Protein AF-A0A820FAK0-F1 (afdb_monomer_lite)

Sequence (188 aa):
MKTTGKSNIPLISNSFVTCYSDYLVIHLYYFPFGNKKVKYSDIRLCEFHSTDELDIFSYKLWGMSLTPVWWHCDMKRFMRKNYILLDKNHWPLIGLTMDDNILINVYNLIKEKMSSNQSNIYNEKKMPLQVGDQAPDFTLYNTDRKEVSLKDLTSKSNAVLLFFPLAFTSVCTQELCSARDDIKKYEK

Secondary structure (DSSP, 8-state):
----------SEE-SSEEE-SSEEEEEEEETTTEEEEEEGGG--EEEEEEGGGS-GGG--SSB--SSSEEEPP-TTGGG--EEEEEE-SSSSEEEE---HHHHHHHHHHHHHHHHHTHHHHTTT--PPPPTTPPPPP-EEE-TTS-EEEHHHHHTTS-------S-TT-HHHHHHHHHHHHTGGGG--

pLDDT: mean 84.08, std 14.28, range [34.44, 96.81]

Radius of gyration: 23.12 Å; chains: 1; bounding box: 50×32×72 Å

Foldseek 3Di:
DDPDDPPFDFPDDDPAWTHTLFWIKGAQQVPPGDIDIGGLQLWPDKDKDFCVPPDPQQDDQAQGTVAQEGEGHDPCSVVFGMWMWTDSVDTRIYIDTDPPVSRVVVSVSSVVSNVVVVVVVVVVPPDPDDPPDDDDKDWDADPVRDIDIPCVVVVVFDDDDDDDDDPPDPVVVVVVVVCVVCVVVRVD

Structure (mmCIF, N/CA/C/O backbone):
data_AF-A0A820FAK0-F1
#
_entry.id   AF-A0A820FAK0-F1
#
loop_
_atom_site.group_PDB
_atom_site.id
_atom_site.type_symbol
_atom_site.label_atom_id
_atom_site.label_alt_id
_atom_site.label_comp_id
_atom_site.label_asym_id
_atom_site.label_entity_id
_atom_site.label_seq_id
_atom_site.pdbx_PDB_ins_code
_atom_site.Cartn_x
_atom_site.Cartn_y
_atom_site.Cartn_z
_atom_site.occupancy
_atom_site.B_iso_or_equiv
_atom_site.auth_seq_id
_atom_site.auth_comp_id
_atom_site.auth_asym_id
_atom_site.auth_atom_id
_atom_site.pdbx_PDB_model_num
ATOM 1 N N . MET A 1 1 ? -19.823 -12.219 -35.467 1.00 34.44 1 MET A N 1
ATOM 2 C CA . MET A 1 1 ? -19.322 -10.834 -35.620 1.00 34.44 1 MET A CA 1
ATOM 3 C C . MET A 1 1 ? -18.658 -10.412 -34.320 1.00 34.44 1 MET A C 1
ATOM 5 O O . MET A 1 1 ? -19.348 -10.259 -33.324 1.00 34.44 1 MET A O 1
ATOM 9 N N . LYS A 1 2 ? -17.322 -10.330 -34.296 1.00 34.44 2 LYS A N 1
ATOM 10 C CA . LYS A 1 2 ? -16.566 -9.827 -33.140 1.00 34.44 2 LYS A CA 1
ATOM 11 C C . LYS A 1 2 ? -16.710 -8.307 -33.119 1.00 34.44 2 LYS A C 1
ATOM 13 O O . LYS A 1 2 ? -16.350 -7.653 -34.092 1.00 34.44 2 LYS A O 1
ATOM 18 N N . THR A 1 3 ? -17.268 -7.767 -32.043 1.00 37.72 3 THR A N 1
ATOM 19 C CA . THR A 1 3 ? -17.346 -6.327 -31.797 1.00 37.72 3 THR A CA 1
ATOM 20 C C . THR A 1 3 ? -15.933 -5.754 -31.734 1.00 37.72 3 THR A C 1
ATOM 22 O O . THR A 1 3 ? -15.132 -6.133 -30.880 1.00 37.72 3 THR A O 1
ATOM 25 N N . THR A 1 4 ? -15.630 -4.866 -32.672 1.00 40.19 4 THR A N 1
ATOM 26 C CA . THR A 1 4 ? -14.425 -4.043 -32.756 1.00 40.19 4 THR A CA 1
ATOM 27 C C . THR A 1 4 ? -14.277 -3.200 -31.488 1.00 40.19 4 THR A C 1
ATOM 29 O O . THR A 1 4 ? -14.974 -2.203 -31.307 1.00 40.19 4 THR A O 1
ATOM 32 N N . GLY A 1 5 ? -13.397 -3.630 -30.581 1.00 42.03 5 GLY A N 1
ATOM 33 C CA . GLY A 1 5 ? -13.016 -2.859 -29.402 1.00 42.03 5 GLY A CA 1
ATOM 34 C C . GLY A 1 5 ? -12.213 -1.629 -29.816 1.00 42.03 5 GLY A C 1
ATOM 35 O O . GLY A 1 5 ? -11.281 -1.744 -30.609 1.00 42.03 5 GLY A O 1
ATOM 36 N N . LYS A 1 6 ? -12.587 -0.457 -29.291 1.00 47.97 6 LYS A N 1
ATOM 37 C CA . LYS A 1 6 ? -11.826 0.794 -29.420 1.00 47.97 6 LYS A CA 1
ATOM 38 C C . LYS A 1 6 ? -10.340 0.519 -29.167 1.00 47.97 6 LYS A C 1
ATOM 40 O O . LYS A 1 6 ? -9.981 -0.034 -28.128 1.00 47.97 6 LYS A O 1
ATOM 45 N N . SER A 1 7 ? -9.484 0.895 -30.111 1.00 50.72 7 SER A N 1
ATOM 46 C CA . SER A 1 7 ? -8.034 0.852 -29.939 1.00 50.72 7 SER A CA 1
ATOM 47 C C . SER A 1 7 ? -7.640 1.849 -28.848 1.00 50.72 7 SER A C 1
ATOM 49 O O . SER A 1 7 ? -7.580 3.052 -29.094 1.00 50.72 7 SER A O 1
ATOM 51 N N . ASN A 1 8 ? -7.413 1.364 -27.628 1.00 73.69 8 ASN A N 1
ATOM 52 C CA . ASN A 1 8 ? -6.874 2.181 -26.546 1.00 73.69 8 ASN A CA 1
ATOM 53 C C . ASN A 1 8 ? -5.400 2.465 -26.846 1.00 73.69 8 ASN A C 1
ATOM 55 O O . ASN A 1 8 ? -4.551 1.592 -26.686 1.00 73.69 8 ASN A O 1
ATOM 59 N N . ILE A 1 9 ? -5.110 3.674 -27.318 1.00 86.62 9 ILE A N 1
ATOM 60 C CA . ILE A 1 9 ? -3.747 4.129 -27.602 1.00 86.62 9 ILE A CA 1
ATOM 61 C C . ILE A 1 9 ? -3.033 4.360 -26.256 1.00 86.62 9 ILE A C 1
ATOM 63 O O . ILE A 1 9 ? -3.611 5.006 -25.375 1.00 86.62 9 ILE A O 1
ATOM 67 N N . PRO A 1 10 ? -1.818 3.821 -26.048 1.00 90.81 10 PRO A N 1
ATOM 68 C CA . PRO A 1 10 ? -1.078 4.038 -24.810 1.00 90.81 10 PRO A CA 1
ATOM 69 C C . PRO A 1 10 ? -0.599 5.493 -24.702 1.00 90.81 10 PRO A C 1
ATOM 71 O O . PRO A 1 10 ? -0.066 6.047 -25.659 1.00 90.81 10 PRO A O 1
ATOM 74 N N . LEU A 1 11 ? -0.762 6.092 -23.520 1.00 91.12 11 LEU A N 1
ATOM 75 C CA . LEU A 1 11 ? -0.276 7.439 -23.190 1.00 91.12 11 LEU A CA 1
ATOM 76 C C . LEU A 1 11 ? 1.220 7.426 -22.859 1.00 91.12 11 LEU A C 1
ATOM 78 O O . LEU A 1 11 ? 1.972 8.296 -23.280 1.00 91.12 11 LEU A O 1
ATOM 82 N N . ILE A 1 12 ? 1.645 6.418 -22.097 1.00 91.25 12 ILE A N 1
ATOM 83 C CA . ILE A 1 12 ? 3.047 6.137 -21.774 1.00 91.25 12 ILE A CA 1
ATOM 84 C C . ILE A 1 12 ? 3.236 4.634 -21.939 1.00 91.25 12 ILE A C 1
ATOM 86 O O . ILE A 1 12 ? 2.398 3.857 -21.483 1.00 91.25 12 ILE A O 1
ATOM 90 N N . SER A 1 13 ? 4.328 4.202 -22.565 1.00 93.25 13 SER A N 1
ATOM 91 C CA . SER A 1 13 ? 4.663 2.782 -22.656 1.00 93.25 13 SER A CA 1
ATOM 92 C C . SER A 1 13 ? 6.163 2.567 -22.539 1.00 93.25 13 SER A C 1
ATOM 94 O O . SER A 1 13 ? 6.939 3.187 -23.261 1.00 93.25 13 SER A O 1
ATOM 96 N N . ASN A 1 14 ? 6.561 1.674 -21.639 1.00 91.94 14 ASN A N 1
ATOM 97 C CA . ASN A 1 14 ? 7.936 1.225 -21.458 1.00 91.94 14 ASN A CA 1
ATOM 98 C C . ASN A 1 14 ? 7.963 -0.271 -21.084 1.00 91.94 14 ASN A C 1
ATOM 100 O O . ASN A 1 14 ? 6.918 -0.919 -21.005 1.00 91.94 14 ASN A O 1
ATOM 104 N N . SER A 1 15 ? 9.156 -0.818 -20.839 1.00 91.12 15 SER A N 1
ATOM 105 C CA . SER A 1 15 ? 9.360 -2.243 -20.533 1.00 91.12 15 SER A CA 1
ATOM 106 C C . SER A 1 15 ? 8.693 -2.731 -19.238 1.00 91.12 15 SER A C 1
ATOM 108 O O . SER A 1 15 ? 8.489 -3.930 -19.082 1.00 91.12 15 SER A O 1
ATOM 110 N N . PHE A 1 16 ? 8.354 -1.831 -18.314 1.00 93.19 16 PHE A N 1
ATOM 111 C CA . PHE A 1 16 ? 7.766 -2.142 -17.008 1.00 93.19 16 PHE A CA 1
ATOM 112 C C . PHE A 1 16 ? 6.286 -1.777 -16.914 1.00 93.19 16 PHE A C 1
ATOM 114 O O . PHE A 1 16 ? 5.525 -2.488 -16.261 1.00 93.19 16 PHE A O 1
ATOM 121 N N . VAL A 1 17 ? 5.858 -0.675 -17.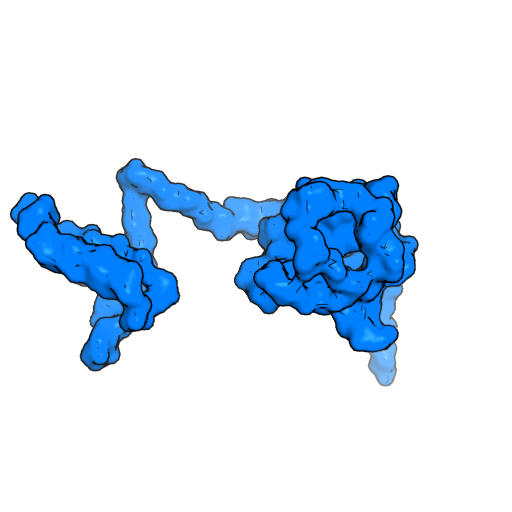537 1.00 95.19 17 VAL A N 1
ATOM 122 C CA . VAL A 1 17 ? 4.484 -0.169 -17.428 1.00 95.19 17 VAL A CA 1
ATOM 123 C C . VAL A 1 17 ? 3.990 0.394 -18.759 1.00 95.19 17 VAL A C 1
ATOM 125 O O . VAL A 1 17 ? 4.702 1.123 -19.451 1.00 95.19 17 VAL A O 1
ATOM 128 N N . THR A 1 18 ? 2.723 0.120 -19.070 1.00 96.12 18 THR A N 1
ATOM 129 C CA . THR A 1 18 ? 1.957 0.833 -20.098 1.00 96.12 18 THR A CA 1
ATOM 130 C C . THR A 1 18 ? 0.739 1.503 -19.471 1.00 96.12 18 THR A C 1
ATOM 132 O O . THR A 1 18 ? -0.133 0.832 -18.920 1.00 96.12 18 THR A O 1
ATOM 135 N N . CYS A 1 19 ? 0.657 2.824 -19.576 1.00 95.44 19 CYS A N 1
ATOM 136 C CA . CYS A 1 19 ? -0.455 3.640 -19.102 1.00 95.44 19 CYS A CA 1
ATOM 137 C C . CYS A 1 19 ? -1.429 3.938 -20.247 1.00 95.44 19 CYS A C 1
ATOM 139 O O . CYS A 1 19 ? -1.018 4.398 -21.311 1.00 95.44 19 CYS A O 1
ATOM 141 N N . TYR A 1 20 ? -2.718 3.719 -20.012 1.00 95.06 20 TYR A N 1
ATOM 142 C CA . TYR A 1 20 ? -3.822 4.073 -20.909 1.00 95.06 20 TYR A CA 1
ATOM 143 C C . TYR A 1 20 ? -4.655 5.200 -20.283 1.00 95.06 20 TYR A C 1
ATOM 145 O O . TYR A 1 20 ? -4.272 5.755 -19.259 1.00 95.06 20 TYR A O 1
ATOM 153 N N . SER A 1 21 ? -5.796 5.557 -20.876 1.00 90.31 21 SER A N 1
ATOM 154 C CA . SER A 1 21 ? -6.672 6.602 -20.327 1.00 90.31 21 SER A CA 1
ATOM 155 C C . SER A 1 21 ? -7.255 6.244 -18.953 1.00 90.31 21 SER A C 1
ATOM 157 O O . SER A 1 21 ? -7.268 7.094 -18.068 1.00 90.31 21 SER A O 1
ATOM 159 N N . ASP A 1 22 ? -7.677 4.987 -18.764 1.00 90.19 22 ASP A N 1
ATOM 160 C CA . ASP A 1 22 ? -8.500 4.578 -17.608 1.00 90.19 22 ASP A CA 1
ATOM 161 C C . ASP A 1 22 ? -7.779 3.595 -16.668 1.00 90.19 22 ASP A C 1
ATOM 163 O O . ASP A 1 22 ? -8.233 3.305 -15.556 1.00 90.19 22 ASP A O 1
ATOM 167 N N . TYR A 1 23 ? -6.666 3.023 -17.122 1.00 93.94 23 TYR A N 1
ATOM 168 C CA . TYR A 1 23 ? -5.908 2.018 -16.388 1.00 93.94 23 TYR A CA 1
ATOM 169 C C . TYR A 1 23 ? -4.444 1.999 -16.813 1.00 93.94 23 TYR A C 1
ATOM 171 O O . TYR A 1 23 ? -4.089 2.438 -17.904 1.00 93.94 23 TYR A O 1
ATOM 179 N N . LEU A 1 24 ? -3.612 1.376 -15.988 1.00 96.06 24 LEU A N 1
ATOM 180 C CA . LEU A 1 24 ? -2.247 1.005 -16.330 1.00 96.06 24 LEU A CA 1
ATOM 181 C C . LEU A 1 24 ? -2.080 -0.520 -16.324 1.00 96.06 24 LEU A C 1
ATOM 183 O O . LEU A 1 24 ? -2.830 -1.255 -15.674 1.00 96.06 24 LEU A O 1
ATOM 187 N N . VAL A 1 25 ? -1.105 -1.003 -17.080 1.00 96.50 25 VAL A N 1
ATOM 188 C CA . VAL A 1 25 ? -0.676 -2.401 -17.117 1.00 96.50 25 VAL A CA 1
ATOM 189 C C . VAL A 1 25 ? 0.765 -2.447 -16.649 1.00 96.50 25 VAL A C 1
ATOM 191 O O . VAL A 1 25 ? 1.616 -1.782 -17.227 1.00 96.50 25 VAL A O 1
ATOM 194 N N . ILE A 1 26 ? 1.019 -3.229 -15.607 1.00 96.12 26 ILE A N 1
ATOM 195 C CA . ILE A 1 26 ? 2.352 -3.503 -15.083 1.00 96.12 26 ILE A CA 1
ATOM 196 C C . ILE A 1 26 ? 2.822 -4.810 -15.710 1.00 96.12 26 ILE A C 1
ATOM 198 O O . ILE A 1 26 ? 2.198 -5.859 -15.505 1.00 96.12 26 ILE A O 1
ATOM 202 N N . HIS A 1 27 ? 3.893 -4.739 -16.487 1.00 94.56 27 HIS A N 1
ATOM 203 C CA . HIS A 1 27 ? 4.478 -5.879 -17.180 1.00 94.56 27 HIS A CA 1
ATOM 204 C C . HIS A 1 27 ? 5.320 -6.721 -16.230 1.00 94.56 27 HIS A C 1
ATOM 206 O O . HIS A 1 27 ? 5.924 -6.194 -15.296 1.00 94.56 27 HIS A O 1
ATOM 212 N N . LEU A 1 28 ? 5.355 -8.037 -16.460 1.00 91.56 28 LEU A N 1
ATOM 213 C CA . LEU A 1 28 ? 6.148 -8.983 -15.656 1.00 91.56 28 LEU A CA 1
ATOM 214 C C . LEU A 1 28 ? 5.886 -8.860 -14.142 1.00 91.56 28 LEU A C 1
ATOM 216 O O . LEU A 1 28 ? 6.779 -9.054 -13.313 1.00 91.56 28 LEU A O 1
ATOM 220 N N . TYR A 1 29 ? 4.647 -8.527 -13.776 1.00 91.75 29 TYR A N 1
ATOM 221 C CA . TYR A 1 29 ? 4.211 -8.454 -12.384 1.00 91.75 29 TYR A CA 1
ATOM 222 C C . TYR A 1 29 ? 4.079 -9.849 -11.757 1.00 91.75 29 TYR A C 1
ATOM 224 O O . TYR A 1 29 ? 4.415 -10.055 -10.590 1.00 91.75 29 TYR A O 1
ATOM 232 N N . TYR A 1 30 ? 3.639 -10.821 -12.560 1.00 87.81 30 TYR A N 1
ATOM 233 C CA . TYR A 1 30 ? 3.627 -12.246 -12.237 1.00 87.81 30 TYR A CA 1
ATOM 234 C C . TYR A 1 30 ? 4.635 -12.961 -13.145 1.00 87.81 30 TYR A C 1
ATOM 236 O O . TYR A 1 30 ? 4.275 -13.655 -14.097 1.00 87.81 30 TYR A O 1
ATOM 244 N N . PHE A 1 31 ? 5.920 -12.709 -12.895 1.00 83.62 31 PHE A N 1
ATOM 245 C CA . PHE A 1 31 ? 7.031 -13.315 -13.629 1.00 83.62 31 PHE A CA 1
ATOM 246 C C . PHE A 1 31 ? 6.889 -14.856 -13.707 1.00 83.62 31 PHE A C 1
ATOM 248 O O . PHE A 1 31 ? 6.540 -15.461 -12.689 1.00 83.62 31 PHE A O 1
ATOM 255 N N . PRO A 1 32 ? 7.159 -15.507 -14.865 1.00 82.69 32 PRO A N 1
ATOM 256 C CA . PRO A 1 32 ? 7.857 -14.971 -16.047 1.00 82.69 32 PRO A CA 1
ATOM 257 C C . PRO A 1 32 ? 7.014 -14.283 -17.130 1.00 82.69 32 PRO A C 1
ATOM 259 O O . PRO A 1 32 ? 7.598 -13.598 -17.961 1.00 82.69 32 PRO A O 1
ATOM 262 N N . PHE A 1 33 ? 5.683 -14.415 -17.149 1.00 83.50 33 PHE A N 1
ATOM 263 C CA . PHE A 1 33 ? 4.881 -13.954 -18.304 1.00 83.50 33 PHE A CA 1
ATOM 264 C C . PHE A 1 33 ? 3.620 -13.151 -17.954 1.00 83.50 33 PHE A C 1
ATOM 266 O O . PHE A 1 33 ? 2.934 -12.665 -18.851 1.00 83.50 33 PHE A O 1
ATOM 273 N N . GLY A 1 34 ? 3.273 -13.015 -16.675 1.00 89.56 34 GLY A N 1
ATOM 274 C CA . GLY A 1 34 ? 2.014 -12.397 -16.273 1.00 89.56 34 GLY A CA 1
ATOM 275 C C . GLY A 1 34 ? 2.117 -10.896 -16.005 1.00 89.56 34 GLY A C 1
ATOM 276 O O . GLY A 1 34 ? 3.048 -10.412 -15.360 1.00 89.56 34 GLY A O 1
ATOM 277 N N . ASN A 1 35 ? 1.089 -10.173 -16.444 1.00 94.69 35 ASN A N 1
ATOM 278 C CA . ASN A 1 35 ? 0.938 -8.732 -16.262 1.00 94.69 35 ASN A CA 1
ATOM 279 C C . ASN A 1 35 ? -0.187 -8.434 -15.264 1.00 94.69 35 ASN A C 1
ATOM 281 O O . ASN A 1 35 ? -1.131 -9.216 -15.133 1.00 94.69 35 ASN A O 1
ATOM 285 N N . LYS A 1 36 ? -0.134 -7.278 -14.599 1.00 94.06 36 LYS A N 1
ATOM 286 C CA . LYS A 1 36 ? -1.210 -6.808 -13.714 1.00 94.06 36 LYS A CA 1
ATOM 287 C C . LYS A 1 36 ? -1.846 -5.548 -14.272 1.00 94.06 36 LYS A C 1
ATOM 289 O O . LYS A 1 36 ? -1.185 -4.527 -14.429 1.00 94.06 36 LYS A O 1
ATOM 294 N N . LYS A 1 37 ? -3.148 -5.609 -14.542 1.00 95.38 37 LYS A N 1
ATOM 295 C CA . LYS A 1 37 ? -3.953 -4.440 -14.906 1.00 95.38 37 LYS A CA 1
ATOM 296 C C . LYS A 1 37 ? -4.468 -3.760 -13.638 1.00 95.38 37 LYS A C 1
ATOM 298 O O . LYS A 1 37 ? -5.054 -4.418 -12.780 1.00 95.38 37 LYS A O 1
ATOM 303 N N . VAL A 1 38 ? -4.274 -2.450 -13.531 1.00 94.19 38 VAL A N 1
ATOM 304 C CA . VAL A 1 38 ? -4.731 -1.631 -12.401 1.00 94.19 38 VAL A CA 1
ATOM 305 C C . VAL A 1 38 ? -5.503 -0.440 -12.950 1.00 94.19 38 VAL A C 1
ATOM 307 O O . VAL A 1 38 ? -4.948 0.357 -13.702 1.00 94.19 38 VAL A O 1
ATOM 310 N N . LYS A 1 39 ? -6.791 -0.323 -12.612 1.00 93.94 39 LYS A N 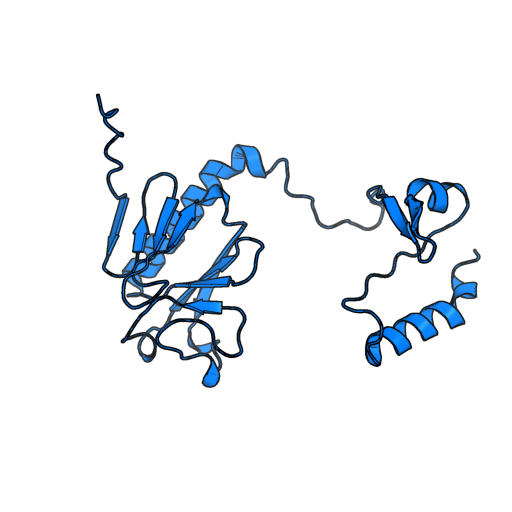1
ATOM 311 C CA . LYS A 1 39 ? -7.582 0.862 -12.964 1.00 93.94 39 LYS A CA 1
ATOM 312 C C . LYS A 1 39 ? -7.199 2.023 -12.057 1.00 93.94 39 LYS A C 1
ATOM 314 O O . LYS A 1 39 ? -6.974 1.802 -10.870 1.00 93.94 39 LYS A O 1
ATOM 319 N N . TYR A 1 40 ? -7.187 3.244 -12.587 1.00 93.06 40 TYR A N 1
ATOM 320 C CA . TYR A 1 40 ? -6.892 4.425 -11.767 1.00 93.06 40 TYR A CA 1
ATOM 321 C C . TYR A 1 40 ? -7.952 4.664 -10.685 1.00 93.06 40 TYR A C 1
ATOM 323 O O . TYR A 1 40 ? -7.609 5.119 -9.602 1.00 93.06 40 TYR A O 1
ATOM 331 N N . SER A 1 41 ? -9.210 4.289 -10.944 1.00 88.00 41 SER A N 1
ATOM 332 C CA . SER A 1 41 ? -10.312 4.324 -9.967 1.00 88.00 41 SER A CA 1
ATOM 333 C C . SER A 1 41 ? -10.066 3.468 -8.726 1.00 88.00 41 SER A C 1
ATOM 335 O O . SER A 1 41 ? -10.620 3.745 -7.671 1.00 88.00 41 SER A O 1
ATOM 337 N N . ASP A 1 42 ? -9.261 2.413 -8.856 1.00 91.06 42 ASP A N 1
ATOM 338 C CA . ASP A 1 42 ? -9.005 1.470 -7.770 1.00 91.06 42 ASP A CA 1
ATOM 339 C C . ASP A 1 42 ? -7.809 1.904 -6.906 1.00 91.06 42 ASP A C 1
ATOM 341 O O . ASP A 1 42 ? -7.501 1.241 -5.917 1.00 91.06 42 ASP A O 1
ATOM 345 N N . ILE A 1 43 ? -7.074 2.945 -7.315 1.00 92.12 43 ILE A N 1
ATOM 346 C CA . ILE A 1 43 ? -5.899 3.444 -6.600 1.00 92.12 43 ILE A CA 1
ATOM 347 C C . ILE A 1 43 ? -6.381 4.497 -5.606 1.00 92.12 43 ILE A C 1
ATOM 349 O O . ILE A 1 43 ? -6.869 5.556 -5.996 1.00 92.12 43 ILE A O 1
ATOM 353 N N . ARG A 1 44 ? -6.225 4.212 -4.314 1.00 88.12 44 ARG A N 1
ATOM 354 C CA . ARG A 1 44 ? -6.569 5.129 -3.222 1.00 88.12 44 ARG A CA 1
ATOM 355 C C . ARG A 1 44 ? -5.432 6.106 -2.944 1.00 88.12 44 ARG A C 1
ATOM 357 O O . ARG A 1 44 ? -5.672 7.288 -2.706 1.00 88.12 44 ARG A O 1
ATOM 364 N N . LEU A 1 45 ? -4.201 5.602 -2.966 1.00 89.25 45 LEU A N 1
ATOM 365 C CA . LEU A 1 45 ? -2.997 6.359 -2.647 1.00 89.25 45 LEU A CA 1
ATOM 366 C C . LEU A 1 45 ? -1.887 6.013 -3.641 1.00 89.25 45 LEU A C 1
ATOM 368 O O . LEU A 1 45 ? -1.746 4.871 -4.073 1.00 89.25 45 LEU A O 1
ATOM 372 N N . CYS A 1 46 ? -1.126 7.036 -4.010 1.00 92.69 46 CYS A N 1
ATOM 373 C CA . CYS A 1 46 ? 0.044 6.947 -4.869 1.00 92.69 46 CYS A CA 1
ATOM 374 C C . CYS A 1 46 ? 1.126 7.820 -4.230 1.00 92.69 46 CYS A C 1
ATOM 376 O O . CYS A 1 46 ? 0.938 9.037 -4.136 1.00 92.69 46 CYS A O 1
ATOM 378 N N . GLU A 1 47 ? 2.202 7.215 -3.748 1.00 90.81 47 GLU A N 1
ATOM 379 C CA . GLU A 1 47 ? 3.306 7.895 -3.063 1.00 90.81 47 GLU A CA 1
ATOM 380 C C . GLU A 1 47 ? 4.612 7.701 -3.824 1.00 90.81 47 GLU A C 1
ATOM 382 O O . GLU A 1 47 ? 4.787 6.720 -4.549 1.00 90.81 47 GLU A O 1
ATOM 387 N N . PHE A 1 48 ? 5.511 8.668 -3.675 1.00 91.06 48 PHE A N 1
ATOM 388 C CA . PHE A 1 48 ? 6.834 8.667 -4.282 1.00 91.06 48 PHE A CA 1
ATOM 389 C C . PHE A 1 48 ? 7.866 8.658 -3.157 1.00 91.06 48 PHE A C 1
ATOM 391 O O . PHE A 1 48 ? 7.821 9.529 -2.291 1.00 91.06 48 PHE A O 1
ATOM 398 N N . HIS A 1 49 ? 8.772 7.686 -3.180 1.00 89.62 49 HIS A N 1
ATOM 399 C CA . HIS A 1 49 ? 9.725 7.428 -2.100 1.00 89.62 49 HIS A CA 1
ATOM 400 C C . HIS A 1 49 ? 11.144 7.246 -2.633 1.00 89.62 49 HIS A C 1
ATOM 402 O O . HIS A 1 49 ? 11.330 6.803 -3.774 1.00 89.62 49 HIS A O 1
ATOM 408 N N . SER A 1 50 ? 12.136 7.521 -1.779 1.00 86.56 50 SER A N 1
ATOM 409 C CA . SER A 1 50 ? 13.527 7.130 -2.026 1.00 86.56 50 SER A CA 1
ATOM 410 C C . SER A 1 50 ? 13.724 5.647 -1.709 1.00 86.56 50 SER A C 1
ATOM 412 O O . SER A 1 50 ? 13.216 5.137 -0.711 1.00 86.56 50 SER A O 1
ATOM 414 N N . THR A 1 51 ? 14.499 4.936 -2.526 1.00 83.12 51 THR A N 1
ATOM 415 C CA . THR A 1 51 ? 14.885 3.540 -2.255 1.00 83.12 51 THR A CA 1
ATOM 416 C C . THR A 1 51 ? 15.820 3.400 -1.057 1.00 83.12 51 THR A C 1
ATOM 418 O O . THR A 1 51 ? 15.956 2.295 -0.543 1.00 83.12 51 THR A O 1
ATOM 421 N N . ASP A 1 52 ? 16.434 4.490 -0.589 1.00 77.75 52 ASP A N 1
ATOM 422 C CA . ASP A 1 52 ? 17.245 4.492 0.637 1.00 77.75 52 ASP A CA 1
ATOM 423 C C . ASP A 1 52 ? 16.400 4.179 1.888 1.00 77.75 52 ASP A C 1
ATOM 425 O O . ASP A 1 52 ? 16.925 3.723 2.900 1.00 77.75 52 ASP A O 1
ATOM 429 N N . GLU A 1 53 ? 15.079 4.380 1.809 1.00 72.81 53 GLU A N 1
ATOM 430 C CA . GLU A 1 53 ? 14.115 4.027 2.861 1.00 72.81 53 GLU A CA 1
ATOM 431 C C . GLU A 1 53 ? 13.796 2.521 2.892 1.00 72.81 53 GLU A C 1
ATOM 433 O O . GLU A 1 53 ? 13.148 2.038 3.823 1.00 72.81 53 GLU A O 1
ATOM 438 N N . LEU A 1 54 ? 14.213 1.761 1.873 1.00 72.69 54 LEU A N 1
ATOM 439 C CA . LEU A 1 54 ? 13.994 0.320 1.816 1.00 72.69 54 LEU A CA 1
ATOM 440 C C . LEU A 1 54 ? 15.089 -0.405 2.601 1.00 72.69 54 LEU A C 1
ATOM 442 O O . LEU A 1 54 ? 16.272 -0.301 2.285 1.00 72.69 54 LEU A O 1
ATOM 446 N N . ASP A 1 55 ? 14.677 -1.212 3.579 1.00 65.38 55 ASP A N 1
ATOM 447 C CA . ASP A 1 55 ? 15.577 -2.125 4.288 1.00 65.38 55 ASP A CA 1
ATOM 448 C C . ASP A 1 55 ? 16.307 -3.051 3.293 1.00 65.38 55 ASP A C 1
ATOM 450 O O . ASP A 1 55 ? 15.748 -3.438 2.262 1.00 65.38 55 ASP A O 1
ATOM 454 N N . ILE A 1 56 ? 17.537 -3.459 3.605 1.00 64.12 56 ILE A N 1
ATOM 455 C CA . ILE A 1 56 ? 18.384 -4.288 2.738 1.00 64.12 56 ILE A CA 1
ATOM 456 C C . ILE A 1 56 ? 17.701 -5.623 2.381 1.00 64.12 56 ILE A C 1
ATOM 458 O O . ILE A 1 56 ? 17.871 -6.147 1.280 1.00 64.12 56 ILE A O 1
ATOM 462 N N . PHE A 1 57 ? 16.837 -6.127 3.271 1.00 62.59 57 PHE A N 1
ATOM 463 C CA . PHE A 1 57 ? 16.014 -7.328 3.076 1.00 62.59 57 PHE A CA 1
ATOM 464 C C . PHE A 1 57 ? 14.791 -7.115 2.162 1.00 62.59 57 PHE A C 1
ATOM 466 O O . PHE A 1 57 ? 14.110 -8.073 1.775 1.00 62.59 57 PHE A O 1
ATOM 473 N N . SER A 1 58 ? 14.504 -5.869 1.791 1.00 61.41 58 SER A N 1
ATOM 474 C CA . SER A 1 58 ? 13.412 -5.481 0.889 1.00 61.41 58 SER A CA 1
ATOM 475 C C . SER A 1 58 ? 13.825 -5.503 -0.584 1.00 61.41 58 SER A C 1
ATOM 477 O O . SER A 1 58 ? 12.958 -5.452 -1.462 1.00 61.41 58 SER A O 1
ATOM 479 N N . TYR A 1 59 ? 15.125 -5.622 -0.879 1.00 66.69 59 TYR A N 1
ATOM 480 C CA . TYR A 1 59 ? 15.642 -5.710 -2.243 1.00 66.69 59 TYR A CA 1
ATOM 481 C C . TYR A 1 59 ? 15.373 -7.091 -2.842 1.00 66.69 59 TYR A C 1
ATOM 483 O O . TYR A 1 59 ? 16.203 -7.997 -2.815 1.00 66.69 59 TYR A O 1
ATOM 491 N N . LYS A 1 60 ? 14.187 -7.247 -3.431 1.00 76.44 60 LYS A N 1
ATOM 492 C CA . LYS A 1 60 ? 13.831 -8.412 -4.242 1.00 76.44 60 LYS A CA 1
ATOM 493 C C . LYS A 1 60 ? 13.673 -8.006 -5.700 1.00 76.44 60 LYS A C 1
ATOM 495 O O . LYS A 1 60 ? 13.077 -6.979 -6.006 1.00 76.44 60 LYS A O 1
ATOM 500 N N . LEU A 1 61 ? 14.174 -8.829 -6.619 1.00 83.38 61 LEU A N 1
ATOM 501 C CA . LEU A 1 61 ? 14.055 -8.559 -8.056 1.00 83.38 61 LEU A CA 1
ATOM 502 C C . LEU A 1 61 ? 12.590 -8.557 -8.536 1.00 83.38 61 LEU A C 1
ATOM 504 O O . LEU A 1 61 ? 12.262 -7.793 -9.441 1.00 83.38 61 LEU A O 1
ATOM 508 N N . TRP A 1 62 ? 11.721 -9.377 -7.928 1.00 88.94 62 TRP A N 1
ATOM 509 C CA . TRP A 1 62 ? 10.271 -9.437 -8.170 1.00 88.94 62 TRP A CA 1
ATOM 510 C C . TRP A 1 62 ? 9.527 -10.029 -6.961 1.00 88.94 62 TRP A C 1
ATOM 512 O O . TRP A 1 62 ? 10.114 -10.765 -6.170 1.00 88.94 62 TRP A O 1
ATOM 522 N N . GLY A 1 63 ? 8.217 -9.811 -6.853 1.00 86.19 63 GLY A N 1
ATOM 523 C CA . GLY A 1 63 ? 7.389 -10.405 -5.801 1.00 86.19 63 GLY A CA 1
ATOM 524 C C . GLY A 1 63 ? 7.515 -9.703 -4.451 1.00 86.19 63 GLY A C 1
ATOM 525 O O . GLY A 1 63 ? 7.976 -8.570 -4.375 1.00 86.19 63 GLY A O 1
ATOM 526 N N . MET A 1 64 ? 7.077 -10.375 -3.387 1.00 84.12 64 MET A N 1
ATOM 527 C CA . MET A 1 64 ? 7.069 -9.845 -2.016 1.00 84.12 64 MET A CA 1
ATOM 528 C C . MET A 1 64 ? 8.222 -10.421 -1.175 1.00 84.12 64 MET A C 1
ATOM 530 O O . MET A 1 64 ? 8.665 -11.546 -1.439 1.00 84.12 64 MET A O 1
ATOM 534 N N . SER A 1 65 ? 8.705 -9.650 -0.197 1.00 74.25 65 SER A N 1
ATOM 535 C CA . SER A 1 65 ? 9.678 -10.065 0.834 1.00 74.25 65 SER A CA 1
ATOM 536 C C . SER A 1 65 ? 9.004 -10.016 2.221 1.00 74.25 65 SER A C 1
ATOM 538 O O . SER A 1 65 ? 7.840 -10.394 2.332 1.00 74.25 65 SER A O 1
ATOM 540 N N . LEU A 1 66 ? 9.696 -9.540 3.262 1.00 78.56 66 LEU A N 1
ATOM 541 C CA . LEU A 1 66 ? 9.136 -9.269 4.596 1.00 78.56 66 LEU A CA 1
ATOM 542 C C . LEU A 1 66 ? 8.277 -7.990 4.657 1.00 78.56 66 LEU A C 1
ATOM 544 O O . LEU A 1 66 ? 7.628 -7.732 5.666 1.00 78.56 66 LEU A O 1
ATOM 548 N N . THR A 1 67 ? 8.255 -7.191 3.587 1.00 80.12 67 THR A N 1
ATOM 549 C CA . THR A 1 67 ? 7.404 -6.001 3.464 1.00 80.12 67 THR A CA 1
ATOM 550 C C . THR A 1 67 ? 6.093 -6.335 2.746 1.00 80.12 67 THR A C 1
ATOM 552 O O . THR A 1 67 ? 6.073 -7.236 1.905 1.00 80.12 67 THR A O 1
ATOM 555 N N . PRO A 1 68 ? 4.995 -5.591 2.989 1.00 85.81 68 PRO A N 1
ATOM 556 C CA . PRO A 1 68 ? 3.713 -5.804 2.305 1.00 85.81 68 PRO A CA 1
ATOM 557 C C . PRO A 1 68 ? 3.716 -5.338 0.834 1.00 85.81 68 PRO A C 1
ATOM 559 O O . PRO A 1 68 ? 2.658 -5.254 0.205 1.00 85.81 68 PRO A O 1
ATOM 562 N N . VAL A 1 69 ? 4.888 -5.002 0.281 1.00 89.00 69 VAL A N 1
ATOM 563 C CA . VAL A 1 69 ? 5.051 -4.463 -1.070 1.00 89.00 69 VAL A CA 1
ATOM 564 C C . VAL A 1 69 ? 5.382 -5.590 -2.043 1.00 89.00 69 VAL A C 1
ATOM 566 O O . VAL A 1 69 ? 6.365 -6.314 -1.883 1.00 89.00 69 VAL A O 1
ATOM 569 N N . TRP A 1 70 ? 4.563 -5.723 -3.084 1.00 92.25 70 TRP A N 1
ATOM 570 C CA . TRP A 1 70 ? 4.780 -6.661 -4.178 1.00 92.25 70 TRP A CA 1
ATOM 571 C C . TRP A 1 70 ? 5.296 -5.939 -5.417 1.00 92.25 70 TRP A C 1
ATOM 573 O O . TRP A 1 70 ? 4.615 -5.087 -6.001 1.00 92.25 70 TRP A O 1
ATOM 583 N N . TRP A 1 71 ? 6.485 -6.346 -5.846 1.00 92.31 71 TRP A N 1
ATOM 584 C CA . TRP A 1 71 ? 7.233 -5.709 -6.918 1.00 92.31 71 TRP A CA 1
ATOM 585 C C . TRP A 1 71 ? 7.079 -6.441 -8.257 1.00 92.31 71 TRP A C 1
ATOM 587 O O . TRP A 1 71 ? 7.011 -7.672 -8.303 1.00 92.31 71 TRP A O 1
ATOM 597 N N . HIS A 1 72 ? 7.080 -5.696 -9.364 1.00 93.38 72 HIS A N 1
ATOM 598 C CA . HIS A 1 72 ? 7.292 -6.284 -10.693 1.00 93.38 72 HIS A CA 1
ATOM 599 C C . HIS A 1 72 ? 8.748 -6.729 -10.879 1.00 93.38 72 HIS A C 1
ATOM 601 O O . HIS A 1 72 ? 9.623 -6.357 -10.097 1.00 93.38 72 HIS A O 1
ATOM 607 N N . CYS A 1 73 ? 9.035 -7.501 -11.925 1.00 92.69 73 CYS A N 1
ATOM 608 C CA . CYS A 1 73 ? 10.416 -7.851 -12.246 1.00 92.69 73 CYS A CA 1
ATOM 609 C C . CYS A 1 73 ? 11.215 -6.612 -12.701 1.00 92.69 73 CY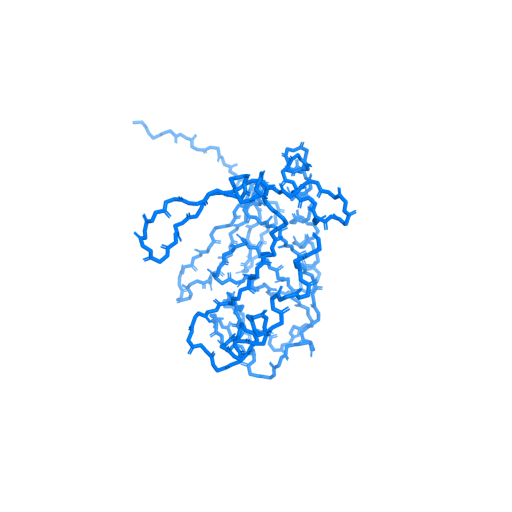S A C 1
ATOM 611 O O . CYS A 1 73 ? 10.853 -5.980 -13.694 1.00 92.69 73 CYS A O 1
ATOM 613 N N . ASP A 1 74 ? 12.289 -6.265 -11.983 1.00 91.19 74 ASP A N 1
ATOM 614 C CA . ASP A 1 74 ? 13.284 -5.254 -12.380 1.00 91.19 74 ASP A CA 1
ATOM 615 C C . ASP A 1 74 ? 14.693 -5.719 -11.992 1.00 91.19 74 ASP A C 1
ATOM 617 O O . ASP A 1 74 ? 15.090 -5.674 -10.827 1.00 91.19 74 ASP A O 1
ATOM 621 N N . MET A 1 75 ? 15.472 -6.155 -12.986 1.00 88.44 75 MET A N 1
ATOM 622 C CA . MET A 1 75 ? 16.850 -6.622 -12.784 1.00 88.44 75 MET A CA 1
ATOM 623 C C . MET A 1 75 ? 17.810 -5.510 -12.347 1.00 88.44 75 MET A C 1
ATOM 625 O O . MET A 1 75 ? 18.877 -5.802 -11.812 1.00 88.44 75 MET A O 1
ATOM 629 N N . LYS A 1 76 ? 17.448 -4.241 -12.565 1.00 88.75 76 LYS A N 1
ATOM 630 C CA . LYS A 1 76 ? 18.266 -3.076 -12.207 1.00 88.75 76 LYS A CA 1
ATOM 631 C C . LYS A 1 76 ? 17.767 -2.388 -10.936 1.00 88.75 76 LYS A C 1
ATOM 633 O O . LYS A 1 76 ? 18.243 -1.299 -10.634 1.00 88.75 76 LYS A O 1
ATOM 638 N N . ARG A 1 77 ? 16.849 -3.012 -10.179 1.00 87.94 77 ARG A N 1
ATOM 639 C CA . ARG A 1 77 ? 16.215 -2.431 -8.980 1.00 87.94 77 ARG A CA 1
ATOM 640 C C . ARG A 1 77 ? 17.224 -1.877 -7.972 1.00 87.94 77 ARG A C 1
ATOM 642 O O . ARG A 1 77 ? 17.011 -0.800 -7.439 1.00 87.94 77 ARG A O 1
ATOM 649 N N . PHE A 1 78 ? 18.338 -2.576 -7.763 1.00 83.88 78 PHE A N 1
ATOM 650 C CA . PHE A 1 78 ? 19.400 -2.161 -6.839 1.00 83.88 78 PHE A CA 1
ATOM 651 C C . PHE A 1 78 ? 20.149 -0.885 -7.265 1.00 83.88 78 PHE A C 1
ATOM 653 O O . PHE A 1 78 ? 20.868 -0.308 -6.462 1.00 83.88 78 PHE A O 1
ATOM 660 N N . MET A 1 79 ? 20.012 -0.452 -8.523 1.00 86.12 79 MET A N 1
ATOM 661 C CA . MET A 1 79 ? 20.576 0.807 -9.027 1.00 86.12 79 MET A CA 1
ATOM 662 C C . MET A 1 79 ? 19.546 1.945 -9.056 1.00 86.12 79 MET A C 1
ATOM 664 O O . MET A 1 79 ? 19.868 3.055 -9.484 1.00 86.12 79 MET A O 1
ATOM 668 N N . ARG A 1 80 ? 18.286 1.672 -8.699 1.00 88.25 80 ARG A N 1
ATOM 669 C CA . ARG A 1 80 ? 17.214 2.673 -8.691 1.00 88.25 80 ARG A CA 1
ATOM 670 C C . ARG A 1 80 ? 17.342 3.511 -7.433 1.00 88.25 80 ARG A C 1
ATOM 672 O O . ARG A 1 80 ? 17.720 2.976 -6.402 1.00 88.25 80 ARG A O 1
ATOM 679 N N . LYS A 1 81 ? 17.027 4.802 -7.547 1.00 89.19 81 LYS A N 1
ATOM 680 C CA . LYS A 1 81 ? 17.037 5.748 -6.422 1.00 89.19 81 LYS A CA 1
ATOM 681 C C . LYS A 1 81 ? 15.647 6.018 -5.867 1.00 89.19 81 LYS A C 1
ATOM 683 O O . LYS A 1 81 ? 15.510 6.452 -4.734 1.00 89.19 81 LYS A O 1
ATOM 688 N N . ASN A 1 82 ? 14.615 5.791 -6.677 1.00 91.62 82 ASN A N 1
ATOM 689 C CA . ASN A 1 82 ? 13.244 6.127 -6.335 1.00 91.62 82 ASN A CA 1
ATOM 690 C C . ASN A 1 82 ? 12.283 5.007 -6.731 1.00 91.62 82 ASN A C 1
ATOM 692 O O . ASN A 1 82 ? 12.556 4.212 -7.640 1.00 91.62 82 ASN A O 1
ATOM 696 N N . TYR A 1 83 ? 11.128 4.977 -6.073 1.00 93.00 83 TYR A N 1
ATOM 697 C CA . TYR A 1 83 ? 10.027 4.088 -6.419 1.00 93.00 83 TYR A CA 1
ATOM 698 C C . TYR A 1 83 ? 8.667 4.753 -6.189 1.00 93.00 83 TYR A C 1
ATOM 700 O O . TYR A 1 83 ? 8.533 5.699 -5.413 1.00 93.00 83 TYR A O 1
ATOM 708 N N . ILE A 1 84 ? 7.648 4.239 -6.880 1.00 94.38 84 ILE A N 1
ATOM 709 C CA . ILE A 1 84 ? 6.246 4.595 -6.637 1.00 94.38 84 ILE A CA 1
ATOM 710 C C . ILE A 1 84 ? 5.594 3.474 -5.840 1.00 94.38 84 ILE A C 1
ATOM 712 O O . ILE A 1 84 ? 5.738 2.298 -6.190 1.00 94.38 84 ILE A O 1
ATOM 716 N N . LEU A 1 85 ? 4.829 3.849 -4.823 1.00 93.44 85 LEU A N 1
ATOM 717 C CA . LEU A 1 85 ? 3.986 2.952 -4.049 1.00 93.44 85 LEU A CA 1
ATOM 718 C C . LEU A 1 85 ? 2.517 3.227 -4.374 1.00 93.44 85 LEU A C 1
ATOM 720 O O . LEU A 1 85 ? 2.054 4.361 -4.258 1.00 93.44 85 LEU A O 1
ATOM 724 N N . LEU A 1 86 ? 1.781 2.199 -4.796 1.00 94.31 86 LEU A N 1
ATOM 725 C CA . LEU A 1 86 ? 0.342 2.282 -5.041 1.00 94.31 86 LEU A CA 1
ATOM 726 C C . LEU A 1 86 ? -0.411 1.439 -4.015 1.00 94.31 86 LEU A C 1
ATOM 728 O O . LEU A 1 86 ? -0.186 0.227 -3.911 1.00 94.31 86 LEU A O 1
ATOM 732 N N . ASP A 1 87 ? -1.360 2.071 -3.331 1.00 92.56 87 ASP A N 1
ATOM 733 C CA . ASP A 1 87 ? -2.305 1.408 -2.440 1.00 92.56 87 ASP A CA 1
ATOM 734 C C . ASP A 1 87 ? -3.688 1.329 -3.093 1.00 92.56 87 ASP A C 1
ATOM 736 O O . ASP A 1 87 ? -4.263 2.330 -3.536 1.00 92.56 87 ASP A O 1
ATOM 740 N N . LYS A 1 88 ? -4.233 0.114 -3.122 1.00 90.25 88 LYS A N 1
ATOM 741 C CA . LYS A 1 88 ? -5.583 -0.198 -3.602 1.00 90.25 88 LYS A CA 1
ATOM 742 C C . LYS A 1 88 ? -6.569 -0.490 -2.463 1.00 90.25 88 LYS A C 1
ATOM 744 O O . LYS A 1 88 ? -7.624 -1.076 -2.709 1.00 90.25 88 LYS A O 1
ATOM 749 N N . ASN A 1 89 ? -6.211 -0.159 -1.221 1.00 82.44 89 ASN A N 1
ATOM 750 C CA . ASN A 1 89 ? -6.915 -0.536 0.006 1.00 82.44 89 ASN A CA 1
ATOM 751 C C . ASN A 1 89 ? -7.038 -2.063 0.200 1.00 82.44 89 ASN A C 1
ATOM 753 O O . ASN A 1 89 ? -7.978 -2.542 0.828 1.00 82.44 89 ASN A O 1
ATOM 757 N N . HIS A 1 90 ? -6.123 -2.831 -0.399 1.00 81.69 90 HIS A N 1
ATOM 758 C CA . HIS A 1 90 ? -6.092 -4.294 -0.365 1.00 81.69 90 HIS A CA 1
ATOM 759 C C . HIS A 1 90 ? -4.643 -4.783 -0.404 1.00 81.69 90 HIS A C 1
ATOM 761 O O . HIS A 1 90 ? -3.809 -4.207 -1.104 1.00 81.69 90 HIS A O 1
ATOM 767 N N . TRP A 1 91 ? -4.360 -5.889 0.287 1.00 76.75 91 TRP A N 1
ATOM 768 C CA . TRP A 1 91 ? -3.063 -6.564 0.209 1.00 76.75 91 TRP A CA 1
ATOM 769 C C . TRP A 1 91 ? -2.842 -7.164 -1.196 1.00 76.75 91 TRP A C 1
ATOM 771 O O . TRP A 1 91 ? -3.762 -7.792 -1.732 1.00 76.75 91 TRP A O 1
ATOM 781 N N . PRO A 1 92 ? -1.633 -7.085 -1.788 1.00 87.81 92 PRO A N 1
ATOM 782 C CA . PRO A 1 92 ? -0.444 -6.349 -1.340 1.00 87.81 92 PRO A CA 1
ATOM 783 C C . PRO A 1 92 ? -0.397 -4.922 -1.908 1.00 87.81 92 PRO A C 1
ATOM 785 O O . PRO A 1 92 ? -1.001 -4.642 -2.952 1.00 87.81 92 PRO A O 1
ATOM 788 N N . LEU A 1 93 ? 0.421 -4.063 -1.290 1.00 91.62 93 LEU A N 1
ATOM 789 C CA . LEU A 1 93 ? 0.822 -2.793 -1.900 1.00 91.62 93 LEU A CA 1
ATOM 790 C C . LEU A 1 93 ? 1.610 -3.065 -3.184 1.00 91.62 93 LEU A C 1
ATOM 792 O O . LEU A 1 93 ? 2.294 -4.083 -3.318 1.00 91.62 93 LEU A O 1
ATOM 796 N N . ILE A 1 94 ? 1.514 -2.162 -4.153 1.00 94.12 94 ILE A N 1
ATOM 797 C CA . ILE A 1 94 ? 2.180 -2.320 -5.446 1.00 94.12 94 ILE A CA 1
ATOM 798 C C . ILE A 1 94 ? 3.358 -1.362 -5.501 1.00 94.12 94 ILE A C 1
ATOM 800 O O . ILE A 1 94 ? 3.166 -0.150 -5.508 1.00 94.12 94 ILE A O 1
ATOM 804 N N . GLY A 1 95 ? 4.563 -1.913 -5.592 1.00 93.31 95 GLY A N 1
ATOM 805 C CA . GLY A 1 95 ? 5.771 -1.125 -5.785 1.00 93.31 95 GLY A CA 1
ATOM 806 C C . GLY A 1 95 ? 6.210 -1.118 -7.250 1.00 93.31 95 GLY A C 1
ATOM 807 O O . GLY A 1 95 ? 6.274 -2.173 -7.894 1.00 93.31 95 GLY A O 1
ATOM 808 N N . LEU A 1 96 ? 6.530 0.064 -7.777 1.00 94.25 96 LEU A N 1
ATOM 809 C CA . LEU A 1 96 ? 7.023 0.265 -9.140 1.00 94.25 96 LEU A CA 1
ATOM 810 C C . LEU A 1 96 ? 8.393 0.937 -9.129 1.00 94.25 96 LEU A C 1
ATOM 812 O O . LEU A 1 96 ? 8.580 1.959 -8.474 1.00 94.25 96 LEU A O 1
ATOM 816 N N . THR A 1 97 ? 9.326 0.397 -9.907 1.00 92.75 97 THR A N 1
ATOM 817 C CA . THR A 1 97 ? 10.648 0.982 -10.146 1.00 92.75 97 THR A CA 1
ATOM 818 C C . THR A 1 97 ? 10.949 1.027 -11.637 1.00 92.75 97 THR A C 1
ATOM 820 O O . THR A 1 97 ? 10.590 0.127 -12.391 1.00 92.75 97 THR A O 1
ATOM 823 N N . MET A 1 98 ? 11.603 2.094 -12.079 1.00 91.88 98 MET A N 1
ATOM 824 C CA . MET A 1 98 ? 12.073 2.282 -13.455 1.00 91.88 98 MET A CA 1
ATOM 825 C C . MET A 1 98 ? 13.083 3.435 -13.474 1.00 91.88 98 MET A C 1
ATOM 827 O O . MET A 1 98 ? 13.493 3.904 -12.415 1.00 91.88 98 MET A O 1
ATOM 831 N N . ASP A 1 99 ? 13.514 3.883 -14.653 1.00 90.81 99 ASP A N 1
ATOM 832 C CA . ASP A 1 99 ? 14.375 5.067 -14.765 1.00 90.81 99 ASP A CA 1
ATOM 833 C C . ASP A 1 99 ? 13.672 6.311 -14.200 1.00 90.81 99 ASP A C 1
ATOM 835 O O . ASP A 1 99 ? 12.493 6.522 -14.483 1.00 90.81 99 ASP A O 1
ATOM 839 N N . ASP A 1 100 ? 14.391 7.145 -13.440 1.00 86.12 100 ASP A N 1
ATOM 840 C CA . ASP A 1 100 ? 13.804 8.239 -12.644 1.00 86.12 100 ASP A CA 1
ATOM 841 C C . ASP A 1 100 ? 12.932 9.192 -13.477 1.00 86.12 100 ASP A C 1
ATOM 843 O O . ASP A 1 100 ? 11.806 9.501 -13.093 1.00 86.12 100 ASP A O 1
ATOM 847 N N . ASN A 1 101 ? 13.393 9.590 -14.669 1.00 88.25 101 ASN A N 1
ATOM 848 C CA . ASN A 1 101 ? 12.621 10.456 -15.570 1.00 88.25 101 ASN A CA 1
ATOM 849 C C . ASN A 1 101 ? 11.283 9.820 -15.982 1.00 88.25 101 ASN A C 1
ATOM 851 O O . ASN A 1 101 ? 10.258 10.495 -16.069 1.00 88.25 101 ASN A O 1
ATOM 855 N N . ILE A 1 102 ? 11.281 8.509 -16.232 1.00 91.19 102 ILE A N 1
ATOM 856 C CA . ILE A 1 102 ? 10.076 7.768 -16.618 1.00 91.19 102 ILE A CA 1
ATOM 857 C C . ILE A 1 102 ? 9.177 7.573 -15.395 1.00 91.19 102 ILE A C 1
ATOM 859 O O . ILE A 1 102 ? 7.963 7.741 -15.501 1.00 91.19 102 ILE A O 1
ATOM 863 N N . LEU A 1 103 ? 9.768 7.272 -14.236 1.00 91.88 103 LEU A N 1
ATOM 864 C CA . LEU A 1 103 ? 9.059 7.095 -12.974 1.00 91.88 103 LEU A CA 1
ATOM 865 C C . LEU A 1 103 ? 8.289 8.370 -12.605 1.00 91.88 103 LEU A C 1
ATOM 867 O O . LEU A 1 103 ? 7.093 8.297 -12.346 1.00 91.88 103 LEU A O 1
ATOM 871 N N . ILE A 1 104 ? 8.929 9.541 -12.675 1.00 90.62 104 ILE A N 1
ATOM 872 C CA . ILE A 1 104 ? 8.291 10.840 -12.401 1.00 90.62 104 ILE A CA 1
ATOM 873 C C . ILE A 1 104 ? 7.122 11.096 -13.363 1.00 90.62 104 ILE A C 1
ATOM 875 O O . ILE A 1 104 ? 6.036 11.481 -12.930 1.00 90.62 104 ILE A O 1
ATOM 879 N N . ASN A 1 105 ? 7.300 10.824 -14.659 1.00 92.69 105 ASN A N 1
ATOM 880 C CA . ASN A 1 105 ? 6.231 10.996 -15.648 1.00 92.69 105 ASN A CA 1
ATOM 881 C C . ASN A 1 105 ? 5.039 10.065 -15.380 1.00 92.69 105 ASN A C 1
ATOM 883 O O . ASN A 1 105 ? 3.886 10.490 -15.457 1.00 92.69 105 ASN A O 1
ATOM 887 N N . VAL A 1 106 ? 5.305 8.802 -15.031 1.00 94.31 106 VAL A N 1
ATOM 888 C CA . VAL A 1 106 ? 4.267 7.827 -14.667 1.00 94.31 106 VAL A CA 1
ATOM 889 C C . VAL A 1 106 ? 3.556 8.242 -13.377 1.00 94.31 106 VAL A C 1
ATOM 891 O O . VAL A 1 106 ? 2.329 8.186 -13.329 1.00 94.31 106 VAL A O 1
ATOM 894 N N . TYR A 1 107 ? 4.292 8.700 -12.363 1.00 94.12 107 TYR A N 1
ATOM 895 C CA . TYR A 1 107 ? 3.735 9.211 -11.109 1.00 94.12 107 TYR A CA 1
ATOM 896 C C . TYR A 1 107 ? 2.781 10.386 -11.350 1.00 94.12 107 TYR A C 1
ATOM 898 O O . TYR A 1 107 ? 1.629 10.341 -10.914 1.00 94.12 107 TYR A O 1
ATOM 906 N N . ASN A 1 108 ? 3.230 11.396 -12.100 1.00 92.25 108 ASN A N 1
ATOM 907 C CA . ASN A 1 108 ? 2.433 12.581 -12.414 1.00 92.25 108 ASN A CA 1
ATOM 908 C C . ASN A 1 108 ? 1.163 12.214 -13.190 1.00 92.25 108 ASN A C 1
ATOM 910 O O . ASN A 1 108 ? 0.080 12.684 -12.845 1.00 92.25 108 ASN A O 1
ATOM 914 N N . LEU A 1 109 ? 1.270 11.311 -14.171 1.00 92.44 109 LEU A N 1
ATOM 915 C CA . LEU A 1 109 ? 0.110 10.822 -14.915 1.00 92.44 109 LEU A CA 1
ATOM 916 C C . LEU A 1 109 ? -0.878 10.079 -14.004 1.00 92.44 109 LEU A C 1
ATOM 918 O O . LEU A 1 109 ? -2.080 10.318 -14.081 1.00 92.44 109 LEU A O 1
ATOM 922 N N . ILE A 1 110 ? -0.396 9.187 -13.130 1.00 93.25 110 ILE A N 1
ATOM 923 C CA . ILE A 1 110 ? -1.259 8.471 -12.177 1.00 93.25 110 ILE A CA 1
ATOM 924 C C . ILE A 1 110 ? -1.990 9.478 -11.283 1.00 93.25 110 ILE A C 1
ATOM 926 O O . ILE A 1 110 ? -3.205 9.368 -11.125 1.00 93.25 110 ILE A O 1
ATOM 930 N N . LYS A 1 111 ? -1.285 10.483 -10.750 1.00 90.88 111 LYS A N 1
ATOM 931 C CA . LYS A 1 111 ? -1.880 11.547 -9.928 1.00 90.88 111 LYS A CA 1
ATOM 932 C C . LYS A 1 111 ? -2.941 12.339 -10.687 1.00 90.88 111 LYS A C 1
ATOM 934 O O . LYS A 1 111 ? -4.043 12.496 -10.173 1.00 90.88 111 LYS A O 1
ATOM 939 N N . GLU A 1 112 ? -2.659 12.762 -11.916 1.00 90.38 112 GLU A N 1
ATOM 940 C CA . GLU A 1 112 ? -3.622 13.464 -12.773 1.00 90.38 112 GLU A CA 1
ATOM 941 C C . GLU A 1 112 ? -4.882 12.619 -13.028 1.00 90.38 112 GLU A C 1
ATOM 943 O O . GLU A 1 112 ? -6.004 13.121 -12.921 1.00 90.38 112 GLU A O 1
ATOM 948 N N . LYS A 1 113 ? -4.726 11.319 -13.316 1.00 89.88 113 LYS A N 1
ATOM 949 C CA . LYS A 1 113 ? -5.855 10.406 -13.571 1.00 89.88 113 LYS A CA 1
ATOM 950 C C . LYS A 1 113 ? -6.647 10.071 -12.311 1.00 89.88 113 LYS A C 1
ATOM 952 O O . LYS A 1 113 ? -7.868 9.933 -12.382 1.00 89.88 113 LYS A O 1
ATOM 957 N N . MET A 1 114 ? -5.986 9.990 -11.158 1.00 86.06 114 MET A N 1
ATOM 958 C CA . MET A 1 114 ? -6.657 9.902 -9.859 1.00 86.06 114 MET A CA 1
ATOM 959 C C . MET A 1 114 ? -7.459 11.179 -9.571 1.00 86.06 114 MET A C 1
ATOM 961 O O . MET A 1 114 ? -8.603 11.082 -9.133 1.00 86.06 114 MET A O 1
ATOM 965 N N . SER A 1 115 ? -6.904 12.358 -9.882 1.00 73.62 115 SER A N 1
ATOM 966 C CA . SER A 1 115 ? -7.562 13.654 -9.672 1.00 73.62 115 SER A CA 1
ATOM 967 C C . SER A 1 115 ? -8.703 13.946 -10.646 1.00 73.62 115 SER A C 1
ATOM 969 O O . SER A 1 115 ? -9.727 14.506 -10.261 1.00 73.62 115 SER A O 1
ATOM 971 N N . SER A 1 116 ? -8.593 13.493 -11.891 1.00 63.84 116 SER A N 1
ATOM 972 C CA . SER A 1 116 ? -9.669 13.613 -12.885 1.00 63.84 116 SER A CA 1
ATOM 973 C C . SER A 1 116 ? -10.887 12.740 -12.543 1.00 63.84 116 SER A C 1
ATOM 975 O O . SER A 1 116 ? -12.010 13.086 -12.894 1.00 63.84 116 SER A O 1
ATOM 977 N N . ASN A 1 117 ? -10.685 11.646 -11.797 1.00 54.72 117 ASN A N 1
ATOM 978 C CA . ASN A 1 117 ? -11.763 10.820 -11.232 1.00 54.72 117 ASN A CA 1
ATOM 979 C C . ASN A 1 117 ? -12.309 11.364 -9.895 1.00 54.72 117 ASN A C 1
ATOM 981 O O . ASN A 1 117 ? -13.266 10.826 -9.335 1.00 54.72 117 ASN A O 1
ATOM 985 N N . GLN A 1 118 ? -11.704 12.423 -9.359 1.00 48.38 118 GLN A N 1
ATOM 986 C CA . GLN A 1 118 ? -11.919 12.888 -7.991 1.00 48.38 118 GLN A CA 1
ATOM 987 C C . GLN A 1 118 ? -13.146 13.794 -7.849 1.00 48.38 118 GLN A C 1
ATOM 989 O O . GLN A 1 118 ? -13.666 13.898 -6.742 1.00 48.38 118 GLN A O 1
ATOM 994 N N . SER A 1 119 ? -13.699 14.346 -8.938 1.00 45.75 119 SER A N 1
ATOM 995 C CA . SER A 1 119 ? -14.989 15.062 -8.893 1.00 45.75 119 SER A CA 1
ATOM 996 C C . SER A 1 119 ? -16.159 14.184 -8.418 1.00 45.75 119 SER A C 1
ATOM 998 O O . SER A 1 119 ? -17.137 14.722 -7.912 1.00 45.75 119 SER A O 1
ATOM 1000 N N . ASN A 1 120 ? -16.032 12.850 -8.481 1.00 47.16 120 ASN A N 1
ATOM 1001 C CA . ASN A 1 120 ? -16.984 11.904 -7.883 1.00 47.16 120 ASN A CA 1
ATOM 1002 C C . ASN A 1 120 ? -16.493 11.237 -6.579 1.00 47.16 120 ASN A C 1
ATOM 1004 O O . ASN A 1 120 ? -17.315 10.719 -5.834 1.00 47.16 120 ASN A O 1
ATOM 1008 N N . ILE A 1 121 ? -15.191 11.264 -6.258 1.00 48.03 121 ILE A N 1
ATOM 1009 C CA . ILE A 1 121 ? -14.619 10.592 -5.066 1.00 48.03 121 ILE A CA 1
ATOM 1010 C C . ILE A 1 121 ? -14.459 11.559 -3.876 1.00 48.03 121 ILE A C 1
ATOM 1012 O O . ILE A 1 121 ? -14.461 11.129 -2.722 1.00 48.03 121 ILE A O 1
ATOM 1016 N N . TYR A 1 122 ? -14.408 12.877 -4.106 1.00 41.66 122 TYR A N 1
ATOM 1017 C CA . TYR A 1 122 ? -14.449 13.867 -3.018 1.00 41.66 122 TYR A CA 1
ATOM 1018 C C . TYR A 1 122 ? -15.783 13.885 -2.248 1.00 41.66 122 TYR A C 1
ATOM 1020 O O . TYR A 1 122 ? -15.819 14.438 -1.153 1.00 41.66 122 TYR A O 1
ATOM 1028 N N . ASN A 1 123 ? -16.829 13.218 -2.752 1.00 42.75 123 ASN A N 1
ATOM 1029 C CA . ASN A 1 123 ? -18.080 12.995 -2.020 1.00 42.75 123 ASN A CA 1
ATOM 1030 C C . ASN A 1 123 ? -18.080 11.720 -1.145 1.00 42.75 123 ASN A C 1
ATOM 1032 O O . ASN A 1 123 ? -18.989 11.554 -0.340 1.00 42.75 123 ASN A O 1
ATOM 1036 N N . GLU A 1 124 ? -17.060 10.854 -1.230 1.00 49.78 124 GLU A N 1
ATOM 1037 C CA . GLU A 1 124 ? -16.927 9.647 -0.386 1.00 49.78 124 GLU A CA 1
ATOM 1038 C C . GLU A 1 124 ? -15.633 9.607 0.442 1.00 49.78 124 GLU A C 1
ATOM 1040 O O . GLU A 1 124 ? -15.337 8.621 1.125 1.00 49.78 124 GLU A O 1
ATOM 1045 N N . LYS A 1 125 ? -14.850 10.692 0.462 1.00 43.81 125 LYS A N 1
ATOM 1046 C CA . LYS A 1 125 ? -13.772 10.826 1.445 1.00 43.81 125 LYS A CA 1
ATOM 1047 C C . LYS A 1 125 ? -14.398 11.082 2.815 1.00 43.81 125 LYS A C 1
ATOM 1049 O O . LYS A 1 125 ? -14.575 12.229 3.218 1.00 43.81 125 LYS A O 1
ATOM 1054 N N . LYS A 1 126 ? -14.719 10.010 3.544 1.00 57.38 126 LYS A N 1
ATOM 1055 C CA . LYS A 1 126 ? -15.092 10.096 4.959 1.00 57.38 126 LYS A CA 1
ATOM 1056 C C . LYS A 1 126 ? -13.906 10.721 5.698 1.00 57.38 126 LYS A C 1
ATOM 1058 O O . LYS A 1 126 ? -12.837 10.117 5.798 1.00 57.38 126 LYS A O 1
ATOM 1063 N N . MET A 1 127 ? -14.061 11.983 6.091 1.00 66.00 127 MET A N 1
ATOM 1064 C CA . MET A 1 127 ? -13.051 12.709 6.852 1.00 66.00 127 MET A CA 1
ATOM 1065 C C . MET A 1 127 ? -12.780 11.964 8.167 1.00 66.00 127 MET A C 1
ATOM 1067 O O . MET A 1 127 ? -13.688 11.301 8.678 1.00 66.00 127 MET A O 1
ATOM 1071 N N . PRO A 1 128 ? -11.546 12.018 8.702 1.00 77.25 128 PRO A N 1
ATOM 1072 C CA . PRO A 1 128 ? -11.295 11.509 10.044 1.00 77.25 128 PRO A CA 1
ATOM 1073 C C . PRO A 1 128 ? -12.265 12.188 11.015 1.00 77.25 128 PRO A C 1
ATOM 1075 O O . PRO A 1 128 ? -12.456 13.401 10.928 1.00 77.25 128 PRO A O 1
ATOM 1078 N N . LEU A 1 129 ? -12.886 11.397 11.894 1.00 83.81 129 LEU A N 1
ATOM 1079 C CA . LEU A 1 129 ? -13.804 11.919 12.904 1.00 83.81 129 LEU A CA 1
ATOM 1080 C C . LEU A 1 129 ? -13.063 12.927 13.781 1.00 83.81 129 LEU A C 1
ATOM 1082 O O . LEU A 1 129 ? -11.963 12.648 14.267 1.00 83.81 129 LEU A O 1
ATOM 1086 N N . GLN A 1 130 ? -13.669 14.089 13.971 1.00 87.19 130 GLN A N 1
ATOM 1087 C CA . GLN A 1 130 ? -13.199 15.119 14.882 1.00 87.19 130 GLN A CA 1
ATOM 1088 C C . GLN A 1 130 ? -13.946 15.021 16.213 1.00 87.19 130 GLN A C 1
ATOM 1090 O O . GLN A 1 130 ? -15.042 14.467 16.310 1.00 87.19 130 GLN A O 1
ATOM 1095 N N . VAL A 1 131 ? -13.342 15.549 17.276 1.00 89.88 131 VAL A N 1
ATOM 1096 C CA . VAL A 1 131 ? -14.008 15.619 18.581 1.00 89.88 131 VAL A CA 1
ATOM 1097 C C . VAL A 1 131 ? -15.252 16.499 18.455 1.00 89.88 131 VAL A C 1
ATOM 1099 O O . VAL A 1 131 ? -15.160 17.637 18.006 1.00 89.88 131 VAL A O 1
ATOM 1102 N N . GLY A 1 132 ? -16.399 15.967 18.877 1.00 89.75 132 GLY A N 1
ATOM 1103 C CA . GLY A 1 132 ? -1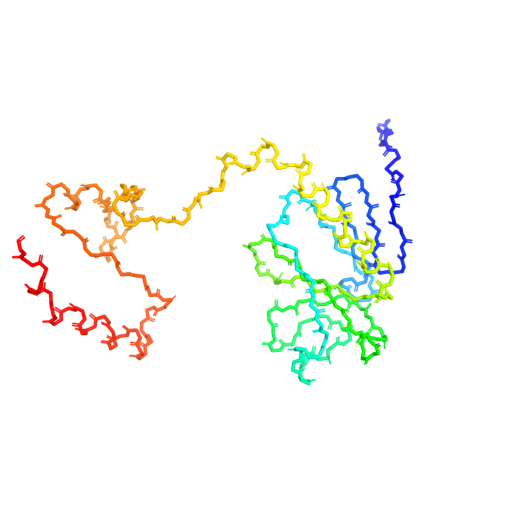7.701 16.623 18.740 1.00 89.75 132 GLY A CA 1
ATOM 1104 C C . GLY A 1 132 ? -18.520 16.137 17.543 1.00 89.75 132 GLY A C 1
ATOM 1105 O O . GLY A 1 132 ? -19.725 16.386 17.518 1.00 89.75 132 GLY A O 1
ATOM 1106 N N . ASP A 1 133 ? -17.919 15.400 16.602 1.00 89.06 133 ASP A N 1
ATOM 1107 C CA . ASP A 1 133 ? -18.671 14.770 15.519 1.00 89.06 133 ASP A CA 1
ATOM 1108 C C . ASP A 1 133 ? -19.631 13.713 16.068 1.00 89.06 133 ASP A C 1
ATOM 1110 O O . ASP A 1 133 ? -19.318 12.957 16.996 1.00 89.06 133 ASP A O 1
ATOM 1114 N N . GLN A 1 134 ? -20.803 13.608 15.441 1.00 87.00 134 GLN A N 1
ATOM 1115 C CA . GLN A 1 134 ? -21.716 12.514 15.726 1.00 87.00 134 GLN A CA 1
ATOM 1116 C C . GLN A 1 134 ? -21.079 11.190 15.283 1.00 87.00 134 GLN A C 1
ATOM 1118 O O . GLN A 1 134 ? -20.720 11.014 14.115 1.00 87.00 134 GLN A O 1
ATOM 1123 N N . ALA A 1 135 ? -20.963 10.243 16.217 1.00 89.56 135 ALA A N 1
ATOM 1124 C CA . ALA A 1 135 ? -20.419 8.924 15.929 1.00 89.56 135 ALA A CA 1
ATOM 1125 C C . ALA A 1 135 ? -21.247 8.223 14.827 1.00 89.56 135 ALA A C 1
ATOM 1127 O O . ALA A 1 135 ? -22.479 8.191 14.921 1.00 89.56 135 ALA A O 1
ATOM 1128 N N . PRO A 1 136 ? -20.606 7.657 13.784 1.00 90.50 136 PRO A N 1
ATOM 1129 C CA . PRO A 1 136 ? -21.311 6.903 12.757 1.00 90.50 136 PRO A CA 1
ATOM 1130 C C . PRO A 1 136 ? -22.007 5.686 13.361 1.00 90.50 136 PRO A C 1
ATOM 1132 O O . PRO A 1 136 ? -21.379 4.918 14.087 1.00 90.50 136 PRO A O 1
ATOM 1135 N N . ASP A 1 137 ? -23.279 5.496 13.024 1.00 91.56 137 ASP A N 1
ATOM 1136 C CA . ASP A 1 137 ? -24.023 4.328 13.480 1.00 91.56 137 ASP A CA 1
ATOM 1137 C C . ASP A 1 137 ? -23.535 3.059 12.769 1.00 91.56 137 ASP A C 1
ATOM 1139 O O . ASP A 1 137 ? -23.153 3.081 11.593 1.00 91.56 137 ASP A O 1
ATOM 1143 N N . PHE A 1 138 ? -23.536 1.951 13.498 1.00 92.88 138 PHE A N 1
ATOM 1144 C CA . PHE A 1 138 ? -23.179 0.633 12.991 1.00 92.88 138 PHE A CA 1
ATOM 1145 C C . PHE A 1 138 ? -23.876 -0.444 13.814 1.00 92.88 138 PHE A C 1
ATOM 1147 O O . PHE A 1 138 ? -24.235 -0.230 14.970 1.00 92.88 138 PHE A O 1
ATOM 1154 N N . THR A 1 139 ? -24.032 -1.622 13.216 1.00 95.62 139 THR A N 1
ATOM 1155 C CA . THR A 1 139 ? -24.567 -2.812 13.881 1.00 95.62 139 THR A CA 1
ATOM 1156 C C . THR A 1 139 ? -23.554 -3.939 13.769 1.00 95.62 139 THR A C 1
ATOM 1158 O O . THR A 1 139 ? -23.037 -4.207 12.684 1.00 95.62 139 THR A O 1
ATOM 1161 N N . LEU A 1 140 ? -23.242 -4.568 14.899 1.00 94.88 140 LEU A N 1
ATOM 1162 C CA . LEU A 1 140 ? -22.310 -5.690 14.997 1.00 94.88 140 LEU A CA 1
ATOM 1163 C C . LEU A 1 140 ? -22.957 -6.843 15.759 1.00 94.88 140 LEU A C 1
ATOM 1165 O O . LEU A 1 140 ? -23.945 -6.663 16.466 1.00 94.88 140 LEU A O 1
ATOM 1169 N N . TYR A 1 141 ? -22.368 -8.029 15.643 1.00 95.56 141 TYR A N 1
ATOM 1170 C CA . TYR A 1 141 ? -22.761 -9.182 16.442 1.00 95.56 141 TYR A CA 1
ATOM 1171 C C . TYR A 1 141 ? -21.940 -9.246 17.728 1.00 95.56 141 TYR A C 1
ATOM 1173 O O . TYR A 1 141 ? -20.714 -9.127 17.696 1.00 95.56 141 TYR A O 1
ATOM 1181 N N . ASN A 1 142 ? -22.611 -9.464 18.857 1.00 92.81 142 ASN A N 1
ATOM 1182 C CA . ASN A 1 142 ? -21.945 -9.758 20.123 1.00 92.81 142 ASN A CA 1
ATOM 1183 C C . ASN A 1 142 ? -21.528 -11.243 20.219 1.00 92.81 142 ASN A C 1
ATOM 1185 O O . ASN A 1 142 ? -21.754 -12.035 19.301 1.00 92.81 142 ASN A O 1
ATOM 1189 N N . THR A 1 143 ? -20.952 -11.639 21.358 1.00 90.81 143 THR A N 1
ATOM 1190 C CA . THR A 1 143 ? -20.522 -13.024 21.634 1.00 90.81 143 THR A CA 1
ATOM 1191 C C . THR A 1 143 ? -21.651 -14.051 21.494 1.00 90.81 143 THR A C 1
ATOM 1193 O O . THR A 1 143 ? -21.416 -15.165 21.030 1.00 90.81 143 THR A O 1
ATOM 1196 N N . ASP A 1 144 ? -22.887 -13.661 21.810 1.00 95.75 144 ASP A N 1
ATOM 1197 C CA . ASP A 1 144 ? -24.083 -14.505 21.690 1.00 95.75 144 ASP A CA 1
ATOM 1198 C C . ASP A 1 144 ? -24.686 -14.492 20.274 1.00 95.75 144 ASP A C 1
ATOM 1200 O O . ASP A 1 144 ? -25.784 -15.010 20.063 1.00 95.75 144 ASP A O 1
ATOM 1204 N N . ARG A 1 145 ? -23.997 -13.879 19.299 1.00 94.31 145 ARG A N 1
ATOM 1205 C CA . ARG A 1 145 ? -24.460 -13.662 17.916 1.00 94.31 145 ARG A CA 1
ATOM 1206 C C . ARG A 1 145 ? -25.757 -12.861 17.815 1.00 94.31 145 ARG A C 1
ATOM 1208 O O . ARG A 1 145 ? -26.504 -13.004 16.849 1.00 94.31 145 ARG A O 1
ATOM 1215 N N . LYS A 1 146 ? -26.025 -12.004 18.796 1.00 96.12 146 LYS A N 1
ATOM 1216 C CA . LYS A 1 146 ? -27.121 -11.037 18.736 1.00 96.12 146 LYS A CA 1
ATOM 1217 C C . LYS A 1 146 ? -26.619 -9.743 18.126 1.00 96.12 146 LYS A C 1
ATOM 1219 O O . LYS A 1 146 ? -25.497 -9.321 18.404 1.00 96.12 146 LYS A O 1
ATOM 1224 N N . GLU A 1 147 ? -27.462 -9.127 17.312 1.00 96.81 147 GLU A N 1
ATOM 1225 C CA . GLU A 1 147 ? -27.197 -7.802 16.765 1.00 96.81 147 GLU A CA 1
ATOM 1226 C C . GLU A 1 147 ? -27.229 -6.760 17.882 1.00 96.81 147 GLU A C 1
ATOM 1228 O O . GLU A 1 147 ? -28.111 -6.762 18.743 1.00 96.81 147 GLU A O 1
ATOM 1233 N N . VAL A 1 148 ? -26.233 -5.883 17.870 1.00 94.12 148 VAL A N 1
ATOM 1234 C CA . VAL A 1 148 ? -26.095 -4.746 18.772 1.00 94.12 148 VAL A CA 1
ATOM 1235 C C . VAL A 1 148 ? -25.756 -3.536 17.915 1.00 94.12 148 VAL A C 1
ATOM 1237 O O . VAL A 1 148 ? -24.737 -3.538 17.218 1.00 94.12 148 VAL A O 1
ATOM 1240 N N . SER A 1 149 ? -26.606 -2.510 17.961 1.00 95.25 149 SER A N 1
ATOM 1241 C CA . SER A 1 149 ? -26.352 -1.237 17.285 1.00 95.25 149 SER A CA 1
ATOM 1242 C C . SER A 1 149 ? -25.721 -0.212 18.232 1.00 95.25 149 SER A C 1
ATOM 1244 O O . SER A 1 149 ? -25.993 -0.204 19.439 1.00 95.25 149 SER A O 1
ATOM 1246 N N . LEU A 1 150 ? -24.876 0.676 17.699 1.00 94.00 150 LEU A N 1
ATOM 1247 C CA . LEU A 1 150 ? -24.288 1.764 18.487 1.00 94.00 150 LEU A CA 1
ATOM 1248 C C . LEU A 1 150 ? -25.375 2.705 19.024 1.00 94.00 150 LEU A C 1
ATOM 1250 O O . LEU A 1 150 ? -25.299 3.168 20.167 1.00 94.00 150 LEU A O 1
ATOM 1254 N N . LYS A 1 151 ? -26.401 2.975 18.216 1.00 93.38 151 LYS A N 1
ATOM 1255 C CA . LYS A 1 151 ? -27.535 3.807 18.614 1.00 93.38 151 LYS A CA 1
ATOM 1256 C C . LYS A 1 151 ? -28.291 3.237 19.818 1.00 93.38 151 LYS A C 1
ATOM 1258 O O . LYS A 1 151 ? -28.620 3.989 20.734 1.00 93.38 151 LYS A O 1
ATOM 1263 N N . ASP A 1 152 ? -28.500 1.921 19.876 1.00 92.00 152 ASP A N 1
ATOM 1264 C CA . ASP A 1 152 ? -29.175 1.286 21.017 1.00 92.00 152 ASP A CA 1
ATOM 1265 C C . ASP A 1 152 ? -28.368 1.417 22.314 1.00 92.00 152 ASP A C 1
ATOM 1267 O O . ASP A 1 152 ? -28.953 1.580 23.387 1.00 92.00 152 ASP A O 1
ATOM 1271 N N . LEU A 1 153 ? -27.035 1.381 22.229 1.00 90.38 153 LEU A N 1
ATOM 1272 C CA . LEU A 1 153 ? -26.151 1.573 23.383 1.00 90.38 153 LEU A CA 1
ATOM 1273 C C . LEU A 1 153 ? -26.141 3.034 23.840 1.00 90.38 153 LEU A C 1
ATOM 1275 O O . LEU A 1 153 ? -26.378 3.319 25.013 1.00 90.38 153 LEU A O 1
ATOM 1279 N N . THR A 1 154 ? -25.931 3.956 22.901 1.00 89.56 154 THR A N 1
ATOM 1280 C CA . THR A 1 154 ? -25.829 5.395 23.193 1.00 89.56 154 THR A CA 1
ATOM 1281 C C . THR A 1 154 ? -27.159 6.023 23.613 1.00 89.56 154 THR A C 1
ATOM 1283 O O . THR A 1 154 ? -27.160 7.028 24.317 1.00 89.56 154 THR A O 1
ATOM 1286 N N . SER A 1 155 ? -28.297 5.413 23.258 1.00 87.62 155 SER A N 1
ATOM 1287 C CA . SER A 1 155 ? -29.618 5.822 23.758 1.00 87.62 155 SER A CA 1
ATOM 1288 C C . SER A 1 155 ? -29.825 5.558 25.256 1.00 87.62 155 SER A C 1
ATOM 1290 O O . SER A 1 155 ? -30.696 6.178 25.864 1.00 87.62 155 SER A O 1
ATOM 1292 N N . LYS A 1 156 ? -29.049 4.640 25.851 1.00 86.06 156 LYS A N 1
ATOM 1293 C CA . LYS A 1 156 ? -29.186 4.223 27.257 1.00 86.06 156 LYS A CA 1
ATOM 1294 C C . LYS A 1 156 ? -28.136 4.857 28.160 1.00 86.06 156 LYS A C 1
ATOM 1296 O O . LYS A 1 156 ? -28.454 5.237 29.282 1.00 86.06 156 LYS A O 1
ATOM 1301 N N . SER A 1 157 ? -26.894 4.935 27.693 1.00 85.12 157 SER A N 1
ATOM 1302 C CA . SER A 1 157 ? -25.765 5.462 28.459 1.00 85.12 157 SER A CA 1
ATOM 1303 C C . SER A 1 157 ? -24.639 5.913 27.535 1.00 85.12 157 SER A C 1
ATOM 1305 O O . SER A 1 157 ? -24.644 5.641 26.335 1.00 85.12 157 SER A O 1
ATOM 1307 N N . ASN A 1 158 ? -23.615 6.545 28.107 1.00 86.38 158 ASN A N 1
ATOM 1308 C CA . ASN A 1 158 ? -22.355 6.752 27.403 1.00 86.38 158 ASN A CA 1
ATOM 1309 C C . ASN A 1 158 ? -21.768 5.401 26.957 1.00 86.38 158 ASN A C 1
ATOM 1311 O O . ASN A 1 158 ? -21.859 4.404 27.679 1.00 86.38 158 ASN A O 1
ATOM 1315 N N . ALA A 1 159 ? -21.168 5.373 25.767 1.00 88.81 159 ALA A N 1
ATOM 1316 C CA . ALA A 1 159 ? -20.533 4.188 25.205 1.00 88.81 159 ALA A CA 1
ATOM 1317 C C . ALA A 1 159 ? -19.057 4.471 24.911 1.00 88.81 159 ALA A C 1
ATOM 1319 O O . ALA A 1 159 ? -18.717 5.498 24.325 1.00 88.81 159 ALA A O 1
ATOM 1320 N N . VAL A 1 160 ? -18.185 3.538 25.294 1.00 89.31 160 VAL A N 1
ATOM 1321 C CA . VAL A 1 160 ? -16.760 3.550 24.943 1.00 89.31 160 VAL A CA 1
ATOM 1322 C C . VAL A 1 160 ? -16.524 2.445 23.923 1.00 89.31 160 VAL A C 1
ATOM 1324 O O . VAL A 1 160 ? -16.788 1.276 24.199 1.00 89.31 160 VAL A O 1
ATOM 1327 N N . LEU A 1 161 ? -16.040 2.814 22.738 1.00 90.69 161 LEU A N 1
ATOM 1328 C CA . LEU A 1 161 ? -15.750 1.876 21.658 1.00 90.69 161 LEU A CA 1
ATOM 1329 C C . LEU A 1 161 ? -14.243 1.627 21.572 1.00 90.69 161 LEU A C 1
ATOM 1331 O O . LEU A 1 161 ? -13.475 2.546 21.297 1.00 90.69 161 LEU A O 1
ATOM 1335 N N . LEU A 1 162 ? -13.832 0.381 21.797 1.00 90.19 162 LEU A N 1
ATOM 1336 C CA . LEU A 1 162 ? -12.433 -0.042 21.759 1.00 90.19 162 LEU A CA 1
ATOM 1337 C C . LEU A 1 162 ? -12.196 -0.913 20.523 1.00 90.19 162 LEU A C 1
ATOM 1339 O O . LEU A 1 162 ? -12.834 -1.952 20.360 1.00 90.19 162 LEU A O 1
ATOM 1343 N N . PHE A 1 163 ? -11.261 -0.501 19.669 1.00 91.19 163 PHE A N 1
ATOM 1344 C CA . PHE A 1 163 ? -10.802 -1.297 18.533 1.00 91.19 163 PHE A CA 1
ATOM 1345 C C . PHE A 1 163 ? -9.488 -1.976 18.899 1.00 91.19 163 PHE A C 1
ATOM 1347 O O . PHE A 1 163 ? -8.558 -1.314 19.351 1.00 91.19 163 PHE A O 1
ATOM 1354 N N . PHE A 1 164 ? -9.396 -3.282 18.671 1.00 88.75 164 PHE A N 1
ATOM 1355 C CA . PHE A 1 164 ? -8.168 -4.046 18.863 1.00 88.75 164 PHE A CA 1
ATOM 1356 C C . PHE A 1 164 ? -7.901 -4.913 17.619 1.00 88.75 164 PHE A C 1
ATOM 1358 O O . PHE A 1 164 ? -8.857 -5.411 17.021 1.00 88.75 164 PHE A O 1
ATOM 1365 N N . PRO A 1 165 ? -6.635 -5.101 17.193 1.00 83.31 165 PRO A N 1
ATOM 1366 C CA . PRO A 1 165 ? -6.322 -5.787 15.935 1.00 83.31 165 PRO A CA 1
ATOM 1367 C C . PRO A 1 165 ? -6.721 -7.265 15.902 1.00 83.31 165 PRO A C 1
ATOM 1369 O O . PRO A 1 165 ? -7.147 -7.767 14.864 1.00 83.31 165 PRO A O 1
ATOM 1372 N N . LEU A 1 166 ? -6.539 -7.977 17.020 1.00 84.19 166 LEU A N 1
ATOM 1373 C CA . LEU A 1 166 ? -6.793 -9.412 17.099 1.00 84.19 166 LEU A CA 1
ATOM 1374 C C . LEU A 1 166 ? -7.072 -9.858 18.539 1.00 84.19 166 LEU A C 1
ATOM 1376 O O . LEU A 1 166 ? -6.352 -9.483 19.468 1.00 84.19 166 LEU A O 1
ATOM 1380 N N . ALA A 1 167 ? -8.098 -10.693 18.709 1.00 80.94 167 ALA A N 1
ATOM 1381 C CA . ALA A 1 167 ? -8.425 -11.307 19.994 1.00 80.94 167 ALA A CA 1
ATOM 1382 C C . ALA A 1 167 ? -7.324 -12.285 20.443 1.00 80.94 167 ALA A C 1
ATOM 1384 O O . ALA A 1 167 ? -6.622 -12.861 19.617 1.00 80.94 167 ALA A O 1
ATOM 1385 N N . PHE A 1 168 ? -7.210 -12.509 21.756 1.00 78.94 168 PHE A N 1
ATOM 1386 C CA . PHE A 1 168 ? -6.301 -13.501 22.360 1.00 78.94 168 PHE A CA 1
ATOM 1387 C C . PHE A 1 168 ? -4.798 -13.237 22.168 1.00 7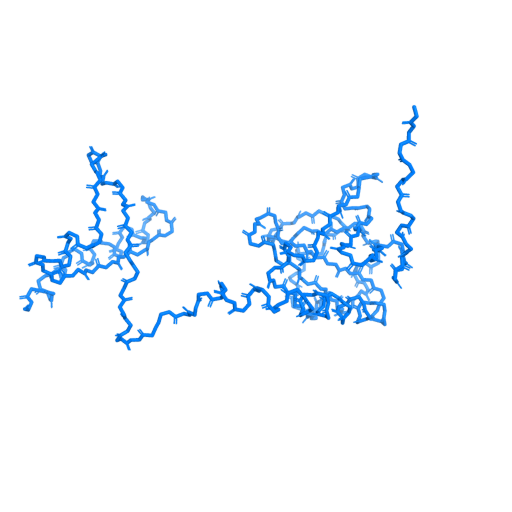8.94 168 PHE A C 1
ATOM 1389 O O . PHE A 1 168 ? -3.980 -14.142 22.324 1.00 78.94 168 PHE A O 1
ATOM 1396 N N . THR A 1 169 ? -4.409 -11.996 21.875 1.00 86.25 169 THR A N 1
ATOM 1397 C CA . THR A 1 169 ? -3.004 -11.566 21.927 1.00 86.25 169 THR A CA 1
ATOM 1398 C C . THR A 1 169 ? -2.677 -11.015 23.317 1.00 86.25 169 THR A C 1
ATOM 1400 O O . THR A 1 169 ? -3.537 -10.409 23.960 1.00 86.25 169 THR A O 1
ATOM 1403 N N . SER A 1 170 ? -1.454 -11.233 23.818 1.00 85.88 170 SER A N 1
ATOM 1404 C CA . SER A 1 170 ? -1.074 -10.867 25.196 1.00 85.88 170 SER A CA 1
ATOM 1405 C C . SER A 1 170 ? -1.223 -9.369 25.473 1.00 85.88 170 SER A C 1
ATOM 1407 O O . SER A 1 170 ? -1.796 -8.992 26.492 1.00 85.88 170 SER A O 1
ATOM 1409 N N . VAL A 1 171 ? -0.784 -8.529 24.533 1.00 87.94 171 VAL A N 1
ATOM 1410 C CA . VAL A 1 171 ? -0.860 -7.065 24.641 1.00 87.94 171 VAL A CA 1
ATOM 1411 C C . VAL A 1 171 ? -2.312 -6.587 24.640 1.00 87.94 171 VAL A C 1
ATOM 1413 O O . VAL A 1 171 ? -2.733 -5.939 25.594 1.00 87.94 171 VAL A O 1
ATOM 1416 N N . CYS A 1 172 ? -3.120 -6.970 23.644 1.00 85.62 172 CYS A N 1
ATOM 1417 C C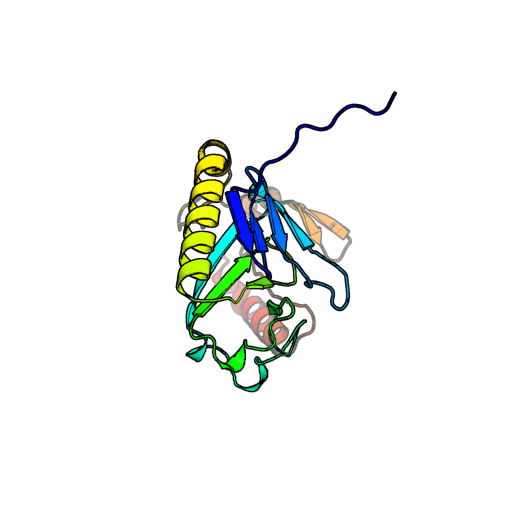A . CYS A 1 172 ? -4.517 -6.526 23.589 1.00 85.62 172 CYS A CA 1
ATOM 1418 C C . CYS A 1 172 ? -5.343 -7.073 24.760 1.00 85.62 172 CYS A C 1
ATOM 1420 O O . CYS A 1 172 ? -6.247 -6.398 25.244 1.00 85.62 172 CYS A O 1
ATOM 1422 N N . THR A 1 173 ? -5.031 -8.279 25.248 1.00 87.00 173 THR A N 1
ATOM 1423 C CA . THR A 1 173 ? -5.680 -8.829 26.449 1.00 87.00 173 THR A CA 1
ATOM 1424 C C . THR A 1 173 ? -5.395 -7.953 27.662 1.00 87.00 173 THR A C 1
ATOM 1426 O O . THR A 1 173 ? -6.309 -7.649 28.424 1.00 87.00 173 THR A O 1
ATOM 1429 N N . GLN A 1 174 ? -4.146 -7.517 27.832 1.00 89.50 174 GLN A N 1
ATOM 1430 C CA . GLN A 1 174 ? -3.770 -6.630 28.926 1.00 89.50 174 GLN A CA 1
ATOM 1431 C C . GLN A 1 174 ? -4.485 -5.275 28.825 1.00 89.50 174 GLN A C 1
ATOM 1433 O O . GLN A 1 174 ? -5.082 -4.842 29.808 1.00 89.50 174 GLN A O 1
ATOM 1438 N N . GLU A 1 175 ? -4.502 -4.652 27.643 1.00 88.62 175 GLU A N 1
ATOM 1439 C CA . GLU A 1 175 ? -5.175 -3.364 27.409 1.00 88.62 175 GLU A CA 1
ATOM 1440 C C . GLU A 1 175 ? -6.686 -3.429 27.688 1.00 88.62 175 GLU A C 1
ATOM 1442 O O . GLU A 1 175 ? -7.231 -2.577 28.393 1.00 88.62 175 GLU A O 1
ATOM 1447 N N . LEU A 1 176 ? -7.367 -4.466 27.187 1.00 90.31 176 LEU A N 1
ATOM 1448 C CA . LEU A 1 176 ? -8.806 -4.650 27.399 1.00 90.31 176 LEU A CA 1
ATOM 1449 C C . LEU A 1 176 ? -9.139 -4.972 28.864 1.00 90.31 176 LEU A C 1
ATOM 1451 O O . LEU A 1 176 ? -10.152 -4.494 29.376 1.00 90.31 176 LEU A O 1
ATOM 1455 N N . CYS A 1 177 ? -8.291 -5.739 29.559 1.00 89.44 177 CYS A N 1
ATOM 1456 C CA . CYS A 1 177 ? -8.437 -5.975 30.997 1.00 89.44 177 CYS A CA 1
ATOM 1457 C C . CYS A 1 177 ? -8.292 -4.675 31.795 1.00 89.44 177 CYS A C 1
ATOM 1459 O O . CYS A 1 177 ? -9.121 -4.412 32.661 1.00 89.44 177 CYS A O 1
ATOM 1461 N N . SER A 1 178 ? -7.309 -3.829 31.473 1.00 90.06 178 SER A N 1
ATOM 1462 C CA . SER A 1 178 ? -7.160 -2.524 32.126 1.00 90.06 178 SER A CA 1
ATOM 1463 C C . SER A 1 178 ? -8.378 -1.627 31.898 1.00 90.06 178 SER A C 1
ATOM 1465 O O . SER A 1 178 ? -8.886 -1.043 32.851 1.00 90.06 178 SER A O 1
ATOM 1467 N N . ALA A 1 179 ? -8.904 -1.569 30.669 1.00 88.75 179 ALA A N 1
ATOM 1468 C CA . ALA A 1 179 ? -10.115 -0.803 30.372 1.00 88.75 179 ALA A CA 1
ATOM 1469 C C . ALA A 1 179 ? -11.347 -1.319 31.141 1.00 88.75 179 ALA A C 1
ATOM 1471 O O . ALA A 1 179 ? -12.146 -0.521 31.631 1.00 88.75 179 ALA A O 1
ATOM 1472 N N . ARG A 1 180 ? -11.488 -2.646 31.281 1.00 89.81 180 ARG A N 1
ATOM 1473 C CA . ARG A 1 180 ? -12.538 -3.276 32.098 1.00 89.81 180 ARG A CA 1
ATOM 1474 C C . ARG A 1 180 ? -12.410 -2.887 33.569 1.00 89.81 180 ARG A C 1
ATOM 1476 O O . ARG A 1 180 ? -13.408 -2.537 34.192 1.00 89.81 180 ARG A O 1
ATOM 1483 N N . ASP A 1 181 ? -11.207 -2.970 34.123 1.00 91.62 181 ASP A N 1
ATOM 1484 C CA . ASP A 1 181 ? -10.971 -2.712 35.547 1.00 91.62 181 ASP A CA 1
ATOM 1485 C C . ASP A 1 181 ? -11.204 -1.226 35.893 1.00 91.62 181 ASP A C 1
ATOM 1487 O O . ASP A 1 181 ? -11.664 -0.900 36.988 1.00 91.62 181 ASP A O 1
ATOM 1491 N N . ASP A 1 182 ? -10.997 -0.338 34.917 1.00 89.56 182 ASP A N 1
ATOM 1492 C CA . ASP A 1 182 ? -11.228 1.105 35.008 1.00 89.56 182 ASP A CA 1
ATOM 1493 C C . ASP A 1 182 ? -12.639 1.562 34.590 1.00 89.56 182 ASP A C 1
ATOM 1495 O O . ASP A 1 182 ? -12.899 2.769 34.535 1.00 89.56 182 ASP A O 1
ATOM 1499 N N . ILE A 1 183 ? -13.581 0.645 34.328 1.00 87.00 183 ILE A N 1
ATOM 1500 C CA . ILE A 1 183 ? -14.883 0.989 33.726 1.00 87.00 183 ILE A CA 1
ATOM 1501 C C . ILE A 1 183 ? -15.687 2.022 34.533 1.00 87.00 183 ILE A C 1
ATOM 1503 O O . ILE A 1 183 ? -16.373 2.868 33.959 1.00 87.00 183 ILE A O 1
ATOM 1507 N N . LYS A 1 184 ? -15.517 2.033 35.861 1.00 86.38 184 LYS A N 1
ATOM 1508 C CA . LYS A 1 184 ? -16.153 2.998 36.774 1.00 86.38 184 LYS A CA 1
ATOM 1509 C C . LYS A 1 184 ? -15.821 4.456 36.450 1.00 86.38 184 LYS A C 1
ATOM 1511 O O . LYS A 1 184 ? -16.591 5.348 36.788 1.00 86.38 184 LYS A O 1
ATOM 1516 N N . LYS A 1 185 ? -14.697 4.730 35.776 1.00 84.62 185 LYS A N 1
ATOM 1517 C CA . LYS A 1 185 ? -14.329 6.091 35.344 1.00 84.62 185 LYS A CA 1
ATOM 1518 C C . LYS A 1 185 ? -15.324 6.681 34.335 1.00 84.62 185 LYS A C 1
ATOM 1520 O O . LYS A 1 185 ? -15.349 7.902 34.166 1.00 84.62 185 LYS A O 1
ATOM 1525 N N . TYR A 1 186 ? -16.125 5.838 33.681 1.00 81.19 186 TYR A N 1
ATOM 1526 C CA . TYR A 1 186 ? -17.076 6.222 32.637 1.00 81.19 186 TYR A CA 1
ATOM 1527 C C . TYR A 1 186 ? -18.538 6.281 33.117 1.00 81.19 186 TYR A C 1
ATOM 1529 O O . TYR A 1 186 ? -19.397 6.714 32.353 1.00 81.19 186 TYR A O 1
ATOM 1537 N N . GLU A 1 187 ? -18.824 5.914 34.371 1.00 76.62 187 GLU A N 1
ATOM 1538 C CA . GLU A 1 187 ? -20.165 5.948 34.987 1.00 76.62 187 GLU A CA 1
ATOM 1539 C C . GLU A 1 187 ? -20.556 7.359 35.483 1.00 76.62 187 GLU A C 1
ATOM 1541 O O . GLU A 1 187 ? -21.050 7.522 36.598 1.00 76.62 187 GLU A O 1
ATOM 1546 N N . LYS A 1 188 ? -20.284 8.396 34.680 1.00 62.91 188 LYS A N 1
ATOM 1547 C CA . LYS A 1 188 ? -20.645 9.788 35.000 1.00 62.91 188 LYS A CA 1
ATOM 1548 C C . LYS A 1 188 ? -22.081 10.126 34.634 1.00 62.91 188 LYS A C 1
ATOM 1550 O O . LYS A 1 188 ? -22.513 9.705 33.536 1.00 62.91 188 LYS A O 1
#